Protein AF-A0A3D3ND66-F1 (afdb_monomer_lite)

Radius of gyration: 23.98 Å; chains: 1; bounding box: 64×59×59 Å

Structure (mmCIF, N/CA/C/O backbone):
data_AF-A0A3D3ND66-F1
#
_entry.id   AF-A0A3D3ND66-F1
#
loop_
_atom_site.group_PDB
_atom_site.id
_atom_site.type_symbol
_atom_site.label_atom_id
_atom_site.label_alt_id
_atom_site.label_comp_id
_atom_site.label_asym_id
_atom_site.label_entity_id
_atom_site.label_seq_id
_atom_site.pdbx_PDB_ins_code
_atom_site.Cartn_x
_atom_site.Cartn_y
_atom_site.Cartn_z
_atom_site.occupancy
_atom_site.B_iso_or_equiv
_atom_site.auth_seq_id
_atom_site.auth_comp_id
_atom_site.auth_asym_id
_atom_site.auth_atom_id
_atom_site.pdbx_PDB_model_num
ATOM 1 N N . MET A 1 1 ? -35.291 38.279 14.967 1.00 48.81 1 MET A N 1
ATOM 2 C CA . MET A 1 1 ? -35.114 36.854 14.593 1.00 48.81 1 MET A CA 1
ATOM 3 C C . MET A 1 1 ? -33.668 36.456 14.245 1.00 48.81 1 MET A C 1
ATOM 5 O O . MET A 1 1 ? -33.271 35.364 14.616 1.00 48.81 1 MET A O 1
ATOM 9 N N . ARG A 1 2 ? -32.822 37.321 13.652 1.00 50.72 2 ARG A N 1
ATOM 10 C CA . ARG A 1 2 ? -31.426 36.980 13.263 1.00 50.72 2 ARG A CA 1
ATOM 11 C C . ARG A 1 2 ? -30.407 36.802 14.417 1.00 50.72 2 ARG A C 1
ATOM 13 O O . ARG A 1 2 ? -29.378 36.176 14.215 1.00 50.72 2 ARG A O 1
ATOM 20 N N . ARG A 1 3 ? -30.689 37.318 15.625 1.00 46.53 3 ARG A N 1
ATOM 21 C CA . ARG A 1 3 ? -29.805 37.214 16.815 1.00 46.53 3 ARG A CA 1
ATOM 22 C C . ARG A 1 3 ? -29.907 35.878 17.575 1.00 46.53 3 ARG A C 1
ATOM 24 O O . ARG A 1 3 ? -28.948 35.494 18.227 1.00 46.53 3 ARG A O 1
ATOM 31 N N . TRP A 1 4 ? -31.017 35.149 17.440 1.00 48.81 4 TRP A N 1
ATOM 32 C CA . TRP A 1 4 ? -31.217 33.848 18.100 1.00 48.81 4 TRP A CA 1
ATOM 33 C C . TRP A 1 4 ? -30.611 32.676 17.311 1.00 48.81 4 TRP A C 1
ATOM 35 O O . TRP A 1 4 ? -30.183 31.695 17.906 1.00 48.81 4 TRP A O 1
ATOM 45 N N . LEU A 1 5 ? -30.474 32.816 15.987 1.00 47.09 5 LEU A N 1
ATOM 46 C CA . LEU A 1 5 ? -29.761 31.848 15.141 1.00 47.09 5 LEU A CA 1
ATOM 47 C C . LEU A 1 5 ? -28.238 31.866 15.376 1.00 47.09 5 LEU A C 1
ATOM 49 O O . LEU A 1 5 ? -27.591 30.835 15.243 1.00 47.09 5 LEU A O 1
ATOM 53 N N . LEU A 1 6 ? -27.669 33.009 15.782 1.00 46.19 6 LEU A N 1
ATOM 54 C CA . LEU A 1 6 ? -26.240 33.124 16.111 1.00 46.19 6 LEU A CA 1
ATOM 55 C C . LEU A 1 6 ? -25.899 32.543 17.496 1.00 46.19 6 LEU A C 1
ATOM 57 O O . LEU A 1 6 ? -24.822 31.976 17.655 1.00 46.19 6 LEU A O 1
ATOM 61 N N . LEU A 1 7 ? -26.817 32.608 18.473 1.00 50.25 7 LEU A N 1
ATOM 62 C CA . LEU A 1 7 ? -26.639 31.939 19.772 1.00 50.25 7 LEU A CA 1
ATOM 63 C C . LEU A 1 7 ? -26.822 30.413 19.691 1.00 50.25 7 LEU A C 1
ATOM 65 O O . LEU A 1 7 ? -26.203 29.695 20.467 1.00 50.25 7 LEU A O 1
ATOM 69 N N . GLY A 1 8 ? -27.619 29.913 18.740 1.00 50.06 8 GLY A N 1
ATOM 70 C CA . GLY A 1 8 ? -27.763 28.474 18.481 1.00 50.06 8 GLY A CA 1
ATOM 71 C C . GLY A 1 8 ? -26.584 27.846 17.727 1.00 50.06 8 GLY A C 1
ATOM 72 O O . GLY A 1 8 ? -26.408 26.632 17.789 1.00 50.06 8 GLY A O 1
ATOM 73 N N . LEU A 1 9 ? -25.751 28.654 17.053 1.00 52.31 9 LEU A N 1
ATOM 74 C CA . LEU A 1 9 ? -24.592 28.180 16.283 1.00 52.31 9 LEU A CA 1
ATOM 75 C C . LEU A 1 9 ? -23.272 28.156 17.074 1.00 52.31 9 LEU A C 1
ATOM 77 O O . LEU A 1 9 ? -22.344 27.482 16.647 1.00 52.31 9 LEU A O 1
ATOM 81 N N . LEU A 1 10 ? -23.177 28.868 18.204 1.00 54.84 10 LEU A N 1
ATOM 82 C CA . LEU A 1 10 ? -22.003 28.897 19.089 1.00 54.84 10 LEU A CA 1
ATOM 83 C C . LEU A 1 10 ? -21.765 27.624 19.943 1.00 54.84 10 LEU A C 1
ATOM 85 O O . LEU A 1 10 ? -20.600 27.303 20.184 1.00 54.84 10 LEU A O 1
ATOM 89 N N . PRO A 1 11 ? -22.784 26.864 20.406 1.00 61.91 11 PRO A N 1
ATOM 90 C CA . PRO A 1 11 ? -22.528 25.659 21.197 1.00 61.91 11 PRO A CA 1
ATOM 91 C C . PRO A 1 11 ? -21.915 24.532 20.363 1.00 61.91 11 PRO A C 1
ATOM 93 O O . PRO A 1 11 ? -21.188 23.714 20.909 1.00 61.91 11 PRO A O 1
ATOM 96 N N . LEU A 1 12 ? -22.146 24.503 19.048 1.00 61.06 12 LEU A N 1
ATOM 97 C CA . LEU A 1 12 ? -21.603 23.476 18.157 1.00 61.06 12 LEU A CA 1
ATOM 98 C C . LEU A 1 12 ? -20.059 23.502 18.055 1.00 61.06 12 LEU A C 1
ATOM 100 O O . LEU A 1 12 ? -19.444 22.461 18.277 1.00 61.06 12 LEU A O 1
ATOM 104 N N . PRO A 1 13 ? -19.398 24.648 17.778 1.00 66.81 13 PRO A N 1
ATOM 105 C CA . PRO A 1 13 ? -17.939 24.724 17.750 1.00 66.81 13 PRO A CA 1
ATOM 106 C C . PRO A 1 13 ? -17.315 24.560 19.139 1.00 66.81 13 PRO A C 1
ATOM 108 O O . PRO A 1 13 ? -16.239 23.981 19.240 1.00 66.81 13 PRO A O 1
ATOM 111 N N . LEU A 1 14 ? -17.981 25.005 20.212 1.00 68.12 14 LEU A N 1
ATOM 112 C CA . LEU A 1 14 ? -17.517 24.776 21.587 1.00 68.12 14 LEU A CA 1
ATOM 113 C C . LEU A 1 14 ? -17.606 23.295 21.979 1.00 68.12 14 LEU A C 1
ATOM 115 O O . LEU A 1 14 ? -16.653 22.756 22.537 1.00 68.12 14 LEU A O 1
ATOM 119 N N . ALA A 1 15 ? -18.702 22.616 21.630 1.00 68.56 15 ALA A N 1
ATOM 120 C CA . ALA A 1 15 ? -18.853 21.177 21.822 1.00 68.56 15 ALA A CA 1
ATOM 121 C C . ALA A 1 15 ? -17.809 20.403 21.007 1.00 68.56 15 ALA A C 1
ATOM 123 O O . ALA A 1 15 ? -17.145 19.523 21.547 1.00 68.56 15 ALA A O 1
ATOM 124 N N . PHE A 1 16 ? -17.588 20.787 19.748 1.00 67.75 16 PHE A N 1
ATOM 125 C CA . PHE A 1 16 ? -16.555 20.198 18.898 1.00 67.75 16 PHE A CA 1
ATOM 126 C C . PHE A 1 16 ? -15.142 20.411 19.461 1.00 67.75 16 PHE A C 1
ATOM 128 O O . PHE A 1 16 ? -14.370 19.461 19.546 1.00 67.75 16 PHE A O 1
ATOM 135 N N . ALA A 1 17 ? -14.814 21.619 19.927 1.00 65.88 17 ALA A N 1
ATOM 136 C CA . ALA A 1 17 ? -13.530 21.910 20.563 1.00 65.88 17 ALA A CA 1
ATOM 137 C C . ALA A 1 17 ? -13.341 21.125 21.873 1.00 65.88 17 ALA A C 1
ATOM 139 O O . ALA A 1 17 ? -12.260 20.594 22.123 1.00 65.88 17 ALA A O 1
ATOM 140 N N . SER A 1 18 ? -14.394 21.005 22.689 1.00 69.06 18 SER A N 1
ATOM 141 C CA . SER A 1 18 ? -14.365 20.211 23.923 1.00 69.06 18 SER A CA 1
ATOM 142 C C . SER A 1 18 ? -14.189 18.717 23.648 1.00 69.06 18 SER A C 1
ATOM 144 O O . SER A 1 18 ? -13.413 18.059 24.336 1.00 69.06 18 SER A O 1
ATOM 146 N N . LEU A 1 19 ? -14.830 18.198 22.595 1.00 76.00 19 LEU A N 1
ATOM 147 C CA . LEU A 1 19 ? -14.680 16.818 22.149 1.00 76.00 19 LEU A CA 1
ATOM 148 C C . LEU A 1 19 ? -13.255 16.564 21.654 1.00 76.00 19 LEU A C 1
ATOM 150 O O . LEU A 1 19 ? -12.632 15.598 22.080 1.00 76.00 19 LEU A O 1
ATOM 154 N N . LEU A 1 20 ? -12.709 17.463 20.831 1.00 71.31 20 LEU A N 1
ATOM 155 C CA . LEU A 1 20 ? -11.328 17.374 20.360 1.00 71.31 20 LEU A CA 1
ATOM 156 C C . LEU A 1 20 ? -10.330 17.347 21.525 1.00 71.31 20 LEU A C 1
ATOM 158 O O . LEU A 1 20 ? -9.451 16.489 21.544 1.00 71.31 20 LEU A O 1
ATOM 162 N N . LEU A 1 21 ? -10.501 18.222 22.521 1.00 72.00 21 LEU A N 1
ATOM 163 C CA . LEU A 1 21 ? -9.676 18.232 23.733 1.00 72.00 21 LEU A CA 1
ATOM 164 C C . LEU A 1 21 ? -9.827 16.944 24.556 1.00 72.00 21 LEU A C 1
ATOM 166 O O . LEU A 1 21 ? -8.825 16.412 25.025 1.00 72.00 21 LEU A O 1
ATOM 170 N N . ALA A 1 22 ? -11.047 16.421 24.706 1.00 77.38 22 ALA A N 1
ATOM 171 C CA . ALA A 1 22 ? -11.308 15.179 25.437 1.00 77.38 22 ALA A CA 1
ATOM 172 C C . ALA A 1 22 ? -10.722 13.939 24.740 1.00 77.38 22 ALA A C 1
ATOM 174 O O . ALA A 1 22 ? -10.369 12.967 25.403 1.00 77.38 22 ALA A O 1
ATOM 175 N N . THR A 1 23 ? -10.596 13.974 23.411 1.00 82.88 23 THR A N 1
ATOM 176 C CA . THR A 1 23 ? -10.008 12.886 22.613 1.00 82.88 23 THR A CA 1
ATOM 177 C C . THR A 1 23 ? -8.492 12.993 22.421 1.00 82.88 23 THR A C 1
ATOM 179 O O . THR A 1 23 ? -7.884 12.079 21.868 1.00 82.88 23 THR A O 1
ATOM 182 N N . ALA A 1 24 ? -7.875 14.096 22.860 1.00 87.44 24 ALA A N 1
ATOM 183 C CA . ALA A 1 24 ? -6.449 14.359 22.695 1.00 87.44 24 ALA A CA 1
ATOM 184 C C . ALA A 1 24 ? -5.626 13.757 23.849 1.00 87.44 24 ALA A C 1
ATOM 186 O O . ALA A 1 24 ? -5.358 14.391 24.876 1.00 87.44 24 ALA A O 1
ATOM 187 N N . GLU A 1 25 ? -5.163 12.528 23.662 1.00 89.19 25 GLU A N 1
ATOM 188 C CA . GLU A 1 25 ? -4.377 11.802 24.656 1.00 89.19 25 GLU A CA 1
ATOM 189 C C . GLU A 1 25 ? -2.888 12.173 24.597 1.00 89.19 25 GLU A C 1
ATOM 191 O O . GLU A 1 25 ? -2.349 12.535 23.551 1.00 89.19 25 GLU A O 1
ATOM 196 N N . SER A 1 26 ? -2.198 12.106 25.741 1.00 89.44 26 SER A N 1
ATOM 197 C CA . SER A 1 26 ? -0.759 12.417 25.828 1.00 89.44 26 SER A CA 1
ATOM 198 C C . SER A 1 26 ? 0.139 11.271 25.354 1.00 89.44 26 SER A C 1
ATOM 200 O O . SER A 1 26 ? 1.313 11.493 25.066 1.00 89.44 26 SER A O 1
ATOM 202 N N . GLN A 1 27 ? -0.380 10.041 25.323 1.00 91.44 27 GLN A N 1
ATOM 203 C CA . GLN A 1 27 ? 0.381 8.846 24.966 1.00 91.44 27 GLN A CA 1
ATOM 204 C C . GLN A 1 27 ? -0.239 8.162 23.744 1.00 91.44 27 GLN A C 1
ATOM 206 O O . GLN A 1 27 ? -1.467 8.062 23.656 1.00 91.44 27 GLN A O 1
ATOM 211 N N . PRO A 1 28 ? 0.584 7.678 22.802 1.00 93.81 28 PRO A N 1
ATOM 212 C CA . PRO A 1 28 ? 0.087 6.896 21.685 1.00 93.81 28 PRO A CA 1
ATOM 213 C C . PRO A 1 28 ? -0.262 5.477 22.150 1.00 93.81 28 PRO A C 1
ATOM 215 O O . PRO A 1 28 ? 0.514 4.832 22.853 1.00 93.81 28 PRO A O 1
ATOM 218 N N . LEU A 1 29 ? -1.405 4.966 21.698 1.00 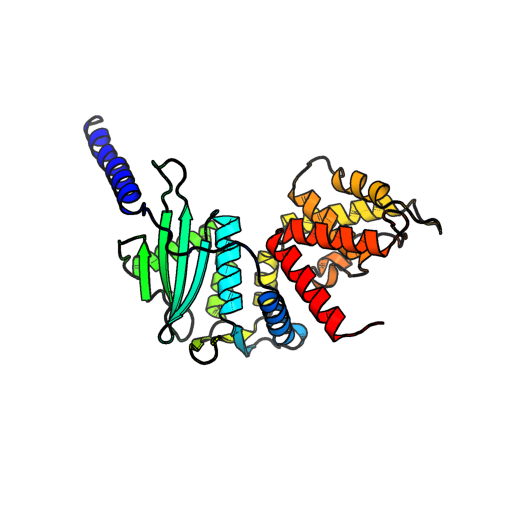93.44 29 LEU A N 1
ATOM 219 C CA . LEU A 1 29 ? -1.793 3.561 21.848 1.00 93.44 29 LEU A CA 1
ATOM 220 C C . LEU A 1 29 ? -0.861 2.610 21.074 1.00 93.44 29 LEU A C 1
ATOM 222 O O . LEU A 1 29 ? -0.664 1.465 21.477 1.00 93.44 29 LEU A O 1
ATOM 226 N N . VAL A 1 30 ? -0.287 3.073 19.961 1.00 93.94 30 VAL A N 1
ATOM 227 C CA . VAL A 1 30 ? 0.644 2.315 19.121 1.00 93.94 30 VAL A CA 1
ATOM 228 C C . VAL A 1 30 ? 1.947 3.090 18.971 1.00 93.94 30 VAL A C 1
ATOM 230 O O . VAL A 1 30 ? 1.974 4.168 18.383 1.00 93.94 30 VAL A O 1
ATOM 233 N N . SER A 1 31 ? 3.045 2.506 19.454 1.00 91.31 31 SER A N 1
ATOM 234 C CA . SER A 1 31 ? 4.383 3.094 19.360 1.00 91.31 31 SER A CA 1
ATOM 235 C C . SER A 1 31 ? 5.321 2.150 18.606 1.00 91.31 31 SER A C 1
ATOM 237 O O . SER A 1 31 ? 5.751 1.129 19.138 1.00 91.31 31 SER A O 1
ATOM 239 N N . ARG A 1 32 ? 5.575 2.453 17.326 1.00 92.19 32 ARG A N 1
ATOM 240 C CA . ARG A 1 32 ? 6.433 1.673 16.413 1.00 92.19 32 ARG A CA 1
ATOM 241 C C . ARG A 1 32 ? 6.905 2.522 15.228 1.00 92.19 32 ARG A C 1
ATOM 243 O O . ARG A 1 32 ? 6.412 3.630 15.019 1.00 92.19 32 ARG A O 1
ATOM 250 N N . SER A 1 33 ? 7.828 1.986 14.434 1.00 89.19 33 SER A N 1
ATOM 251 C CA . SER A 1 33 ? 8.260 2.545 13.144 1.00 89.19 33 SER A CA 1
ATOM 252 C C . SER A 1 33 ? 7.289 2.209 11.995 1.00 89.19 33 SER A C 1
ATOM 254 O O . SER A 1 33 ? 6.424 1.340 12.116 1.00 89.19 33 SER A O 1
ATOM 256 N N . ASP A 1 34 ? 7.456 2.878 10.851 1.00 87.31 34 ASP A N 1
ATOM 257 C CA . ASP A 1 34 ? 6.814 2.568 9.550 1.00 87.31 34 ASP A CA 1
ATOM 258 C C . ASP A 1 34 ? 7.515 1.442 8.779 1.00 87.31 34 ASP A C 1
ATOM 260 O O . ASP A 1 34 ? 7.085 1.081 7.681 1.00 87.31 34 ASP A O 1
ATOM 264 N N . SER A 1 35 ? 8.591 0.879 9.328 1.00 87.62 35 SER A N 1
ATOM 265 C CA . SER A 1 35 ? 9.361 -0.168 8.665 1.00 87.62 35 SER A CA 1
ATOM 266 C C . SER A 1 35 ? 8.491 -1.387 8.359 1.00 87.62 35 SER A C 1
ATOM 268 O O . SER A 1 35 ? 7.775 -1.888 9.232 1.00 87.62 35 SER A O 1
ATOM 270 N N . ILE A 1 36 ? 8.610 -1.89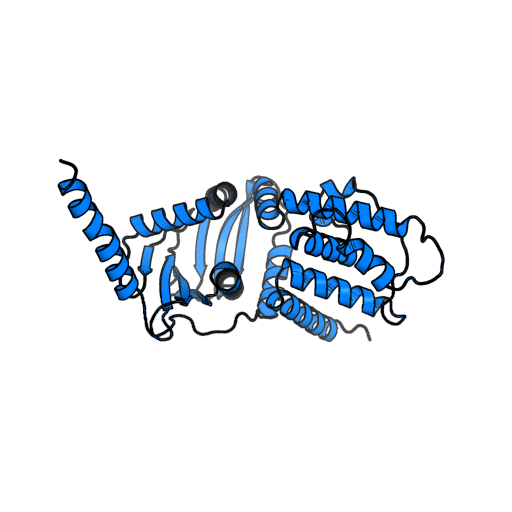8 7.137 1.00 88.62 36 ILE A N 1
ATOM 271 C CA . ILE A 1 36 ? 7.961 -3.131 6.695 1.00 88.62 36 ILE A CA 1
ATOM 272 C C . ILE A 1 36 ? 8.937 -4.294 6.887 1.00 88.62 36 ILE A C 1
ATOM 274 O O . ILE A 1 36 ? 10.099 -4.208 6.495 1.00 88.62 36 ILE A O 1
ATOM 278 N N . SER A 1 37 ? 8.470 -5.385 7.498 1.00 86.94 37 SER A N 1
ATOM 279 C CA . SER A 1 37 ? 9.282 -6.594 7.664 1.00 86.94 37 SER A CA 1
ATOM 280 C C . SER A 1 37 ? 9.439 -7.338 6.336 1.00 86.94 37 SER A C 1
ATOM 282 O O . SER A 1 37 ? 8.481 -7.467 5.570 1.00 86.94 37 SER A O 1
ATOM 284 N N . SER A 1 38 ? 10.618 -7.916 6.096 1.00 86.25 38 SER A N 1
ATOM 285 C CA . SER A 1 38 ? 10.848 -8.817 4.960 1.00 86.25 38 SER A CA 1
ATOM 286 C C . SER A 1 38 ? 9.997 -10.091 5.048 1.00 86.25 38 SER A C 1
ATOM 288 O O . SER A 1 38 ? 9.573 -10.615 4.019 1.00 86.25 38 SER A O 1
ATOM 290 N N . THR A 1 39 ? 9.656 -10.556 6.257 1.00 88.81 39 THR A N 1
ATOM 291 C CA . THR A 1 39 ? 8.739 -11.695 6.445 1.00 88.81 39 THR A CA 1
ATOM 292 C C . THR A 1 39 ? 7.348 -11.402 5.889 1.00 88.81 39 THR A C 1
ATOM 294 O O . THR A 1 39 ? 6.784 -12.251 5.206 1.00 88.81 39 THR A O 1
ATOM 297 N N . SER A 1 40 ? 6.838 -10.181 6.069 1.00 91.00 40 SER A N 1
ATOM 298 C CA . SER A 1 40 ? 5.542 -9.763 5.523 1.00 91.00 40 SER A CA 1
ATOM 299 C C . SER A 1 40 ? 5.547 -9.737 3.988 1.00 91.00 40 SER A C 1
ATOM 301 O O . SER A 1 40 ? 4.540 -10.062 3.363 1.00 91.00 40 SER A O 1
ATOM 303 N N . ILE A 1 41 ? 6.685 -9.420 3.355 1.00 90.69 41 ILE A N 1
ATOM 304 C CA . ILE A 1 41 ? 6.844 -9.516 1.891 1.00 90.69 41 ILE A CA 1
ATOM 305 C C . ILE A 1 41 ? 6.797 -10.978 1.429 1.00 90.69 41 ILE A C 1
ATOM 307 O O . ILE A 1 41 ? 6.130 -11.297 0.439 1.00 90.69 41 ILE A O 1
ATOM 311 N N . ALA A 1 42 ? 7.465 -11.881 2.150 1.00 90.38 42 ALA A N 1
ATOM 312 C CA . ALA A 1 42 ? 7.401 -13.312 1.870 1.00 90.38 42 ALA A CA 1
ATOM 313 C C . ALA A 1 42 ? 5.976 -13.867 2.057 1.00 90.38 42 ALA A C 1
ATOM 315 O O . ALA A 1 42 ? 5.507 -14.642 1.222 1.00 90.38 42 ALA A O 1
ATOM 316 N N . ASP A 1 43 ? 5.265 -13.436 3.100 1.00 92.62 43 ASP A N 1
ATOM 317 C CA . ASP A 1 43 ? 3.867 -13.795 3.363 1.00 92.62 43 ASP A CA 1
ATOM 318 C C . ASP A 1 43 ? 2.937 -13.319 2.251 1.00 92.62 43 ASP A C 1
ATOM 320 O O . ASP A 1 43 ? 2.171 -14.119 1.713 1.00 92.62 43 ASP A O 1
ATOM 324 N N . ALA A 1 44 ? 3.062 -12.056 1.832 1.00 91.88 44 ALA A N 1
ATOM 325 C CA . ALA A 1 44 ? 2.294 -11.503 0.720 1.00 91.88 44 ALA A CA 1
ATOM 326 C C . ALA A 1 44 ? 2.515 -12.308 -0.569 1.00 91.88 44 ALA A C 1
ATOM 328 O O . ALA A 1 44 ? 1.563 -12.688 -1.251 1.00 91.88 44 ALA A O 1
ATOM 329 N N . ARG A 1 45 ? 3.774 -12.635 -0.887 1.00 91.00 45 ARG A N 1
ATOM 330 C CA . ARG A 1 45 ? 4.122 -13.443 -2.064 1.00 91.00 45 ARG A CA 1
ATOM 331 C C . ARG A 1 45 ? 3.502 -14.838 -1.996 1.00 91.00 45 ARG A C 1
ATOM 333 O O . ARG A 1 45 ? 2.963 -15.305 -2.998 1.00 91.00 45 ARG A O 1
ATOM 340 N N . ARG A 1 46 ? 3.575 -15.502 -0.836 1.00 91.56 46 ARG A N 1
ATOM 341 C CA . ARG A 1 46 ? 2.976 -16.830 -0.626 1.00 91.56 46 ARG A CA 1
ATOM 342 C C . ARG A 1 46 ? 1.459 -16.787 -0.775 1.00 91.56 46 ARG A C 1
ATOM 344 O O . ARG A 1 46 ? 0.916 -17.648 -1.460 1.00 91.56 46 ARG A O 1
ATOM 351 N N . LEU A 1 47 ? 0.805 -15.774 -0.205 1.00 91.88 47 LEU A N 1
ATOM 352 C CA . LEU A 1 47 ? -0.643 -15.581 -0.299 1.00 91.88 47 LEU A CA 1
ATOM 353 C C . LEU A 1 47 ? -1.101 -15.370 -1.750 1.00 91.88 47 LEU A C 1
ATOM 355 O O . LEU A 1 47 ? -2.077 -15.980 -2.183 1.00 91.88 47 LEU A O 1
ATOM 359 N N . LEU A 1 48 ? -0.376 -14.555 -2.522 1.00 88.62 48 LEU A N 1
ATOM 360 C CA . LEU A 1 48 ? -0.666 -14.340 -3.944 1.00 88.62 48 LEU A CA 1
ATOM 361 C C . LEU A 1 48 ? -0.428 -15.604 -4.779 1.00 88.62 48 LEU A C 1
ATOM 363 O O . LEU A 1 48 ? -1.215 -15.915 -5.668 1.00 88.62 48 LEU A O 1
ATOM 367 N N . ALA A 1 49 ? 0.643 -16.350 -4.494 1.00 88.44 49 ALA A N 1
ATOM 368 C CA . ALA A 1 49 ? 0.955 -17.584 -5.210 1.00 88.44 49 ALA A CA 1
ATOM 369 C C . ALA A 1 49 ? -0.069 -18.699 -4.938 1.00 88.44 49 ALA A C 1
ATOM 371 O O . ALA A 1 49 ? -0.387 -19.471 -5.845 1.00 88.44 49 ALA A O 1
ATOM 372 N N . SER A 1 50 ? -0.593 -18.788 -3.711 1.00 87.12 50 SER A N 1
ATOM 373 C CA . SER A 1 50 ? -1.626 -19.764 -3.350 1.00 87.12 50 SER A CA 1
ATOM 374 C C . SER A 1 50 ? -3.014 -19.395 -3.882 1.00 87.12 50 SER A C 1
ATOM 376 O O . SER A 1 50 ? -3.834 -20.288 -4.086 1.00 87.12 50 SER A O 1
ATOM 378 N N . ASN A 1 51 ? -3.258 -18.115 -4.177 1.00 85.38 51 ASN A N 1
ATOM 379 C CA . ASN A 1 51 ? -4.524 -17.600 -4.703 1.00 85.38 51 ASN A CA 1
ATOM 380 C C . ASN A 1 51 ? -4.377 -17.060 -6.139 1.00 85.38 51 ASN A C 1
ATOM 382 O O . ASN A 1 51 ? -4.845 -15.965 -6.435 1.00 85.38 51 ASN A O 1
ATOM 386 N N . ASP A 1 52 ? -3.723 -17.806 -7.042 1.00 85.12 52 ASP A N 1
ATOM 387 C CA . ASP A 1 52 ? -3.540 -17.381 -8.442 1.00 85.12 52 ASP A CA 1
ATOM 388 C C . ASP A 1 52 ? -4.886 -17.340 -9.200 1.00 85.12 52 ASP A C 1
ATOM 390 O O . ASP A 1 52 ? -5.442 -18.405 -9.503 1.00 85.12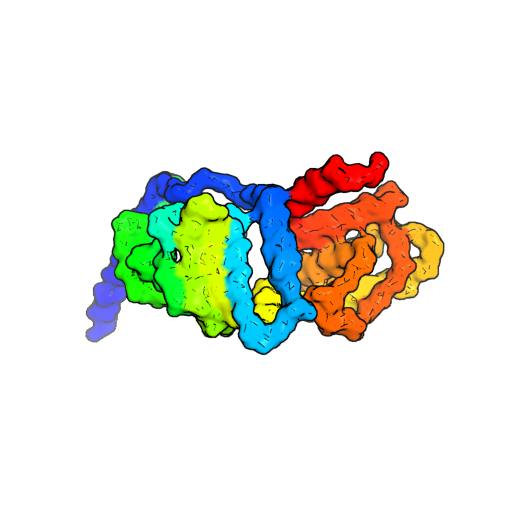 52 ASP A O 1
ATOM 394 N N . PRO A 1 53 ? -5.375 -16.149 -9.603 1.00 83.56 53 PRO A N 1
ATOM 395 C CA . PRO A 1 53 ? -6.652 -15.987 -10.300 1.00 83.56 53 PRO A CA 1
ATOM 396 C C . PRO A 1 53 ? -6.788 -16.815 -11.577 1.00 83.56 53 PRO A C 1
ATOM 398 O O . PRO A 1 53 ? -7.886 -17.207 -11.960 1.00 83.56 53 PRO A O 1
ATOM 401 N N . ARG A 1 54 ? -5.667 -17.105 -12.249 1.00 84.94 54 ARG A N 1
ATOM 402 C CA . ARG A 1 54 ? -5.642 -17.837 -13.527 1.00 84.94 54 ARG A CA 1
ATOM 403 C C . ARG A 1 54 ? -6.015 -19.309 -13.372 1.00 84.94 54 ARG A C 1
ATOM 405 O O . ARG A 1 54 ? -6.272 -19.980 -14.367 1.00 84.94 54 ARG A O 1
ATOM 412 N N . ARG A 1 55 ? -6.004 -19.821 -12.140 1.00 87.12 55 ARG A N 1
ATOM 413 C CA . ARG A 1 55 ? -6.354 -21.206 -11.801 1.00 87.12 55 ARG A CA 1
ATOM 414 C C . ARG A 1 55 ? -7.768 -21.333 -11.234 1.00 87.12 55 ARG A C 1
ATOM 416 O O . ARG A 1 55 ? -8.181 -22.444 -10.915 1.00 87.12 55 ARG A O 1
ATOM 423 N N . LEU A 1 56 ? -8.485 -20.219 -11.093 1.00 87.25 56 LEU A N 1
ATOM 424 C CA . LEU A 1 56 ? -9.788 -20.153 -10.442 1.00 87.25 56 LEU A CA 1
ATOM 425 C C . LEU A 1 56 ? -10.907 -20.016 -11.472 1.00 87.25 56 LEU A C 1
ATOM 427 O O . LEU A 1 56 ? -10.772 -19.310 -12.474 1.00 87.25 56 LEU A O 1
ATOM 431 N N . ARG A 1 57 ? -12.035 -20.678 -11.211 1.00 89.81 57 ARG A N 1
ATOM 432 C CA . ARG A 1 57 ? -13.267 -20.525 -11.995 1.00 89.81 57 ARG A CA 1
ATOM 433 C C . ARG A 1 57 ? -14.284 -19.713 -11.205 1.00 89.81 57 ARG A C 1
ATOM 435 O O . ARG A 1 57 ? -14.289 -19.728 -9.977 1.00 89.81 57 ARG A O 1
ATOM 442 N N . ARG A 1 58 ? -15.138 -18.966 -11.909 1.00 92.94 58 ARG A N 1
ATOM 443 C CA . ARG A 1 58 ? -16.217 -18.198 -11.270 1.00 92.94 58 ARG A CA 1
ATOM 444 C C . ARG A 1 58 ? -17.087 -19.143 -10.435 1.00 92.94 58 ARG A C 1
ATOM 446 O O . ARG A 1 58 ? -17.519 -20.173 -10.943 1.00 92.94 58 ARG A O 1
ATOM 453 N N . GLY A 1 59 ? -17.367 -18.753 -9.196 1.00 92.44 59 GLY A N 1
ATOM 454 C CA . GLY A 1 59 ? -18.150 -19.546 -8.253 1.00 92.44 59 GLY A CA 1
ATOM 455 C C . GLY A 1 59 ? -17.322 -20.506 -7.396 1.00 92.44 59 GLY A C 1
ATOM 456 O O . GLY A 1 59 ? -17.883 -21.075 -6.466 1.00 92.44 59 GLY A O 1
ATOM 457 N N . ASP A 1 60 ? -16.017 -20.661 -7.655 1.00 93.19 60 ASP A N 1
ATOM 458 C CA . ASP A 1 60 ? -15.139 -21.465 -6.801 1.00 93.19 60 ASP A CA 1
ATOM 459 C C . ASP A 1 60 ? -15.123 -20.890 -5.380 1.00 93.19 60 ASP A C 1
ATOM 461 O O . ASP A 1 60 ? -14.750 -19.733 -5.171 1.00 93.19 60 ASP A O 1
ATOM 465 N N . GLU A 1 61 ? -15.472 -21.709 -4.393 1.00 93.25 61 GLU A N 1
ATOM 466 C CA . GLU A 1 61 ? -15.293 -21.360 -2.988 1.00 93.25 61 GLU A CA 1
ATOM 467 C C . GLU A 1 61 ? -13.847 -21.638 -2.567 1.00 93.25 61 GLU A C 1
ATOM 469 O O . GLU A 1 61 ? -13.279 -22.699 -2.850 1.00 93.25 61 GLU A O 1
ATOM 474 N N . ARG A 1 62 ? -13.221 -20.656 -1.921 1.00 91.81 62 ARG A N 1
ATOM 475 C CA . ARG A 1 62 ? -11.819 -20.700 -1.509 1.00 91.81 62 ARG A CA 1
ATOM 476 C C . ARG A 1 62 ? -11.666 -20.187 -0.091 1.00 91.81 62 ARG A C 1
ATOM 478 O O . ARG A 1 62 ? -12.437 -19.354 0.379 1.00 91.81 62 ARG A O 1
ATOM 485 N N . THR A 1 63 ? -10.610 -20.659 0.555 1.00 92.81 63 THR A N 1
ATOM 486 C CA . THR A 1 63 ? -10.200 -20.200 1.877 1.00 92.81 63 THR A CA 1
ATOM 487 C C . THR A 1 63 ? -8.832 -19.550 1.758 1.00 92.81 63 THR A C 1
ATOM 489 O O . THR A 1 63 ? -7.851 -20.214 1.420 1.00 92.81 63 THR A O 1
ATOM 492 N N . ALA A 1 64 ? -8.766 -18.250 2.026 1.00 92.44 64 ALA A N 1
ATOM 493 C CA . ALA A 1 64 ? -7.517 -17.523 2.172 1.00 92.44 64 ALA A CA 1
ATOM 494 C C . ALA A 1 64 ? -7.080 -17.555 3.639 1.00 92.44 64 ALA A C 1
ATOM 496 O O . ALA A 1 64 ? -7.823 -17.146 4.529 1.00 92.44 64 ALA A O 1
ATOM 497 N N . LEU A 1 65 ? -5.858 -18.026 3.874 1.00 93.56 65 LEU A N 1
ATOM 498 C CA . LEU A 1 65 ? -5.187 -17.940 5.167 1.00 93.56 65 LEU A CA 1
ATOM 499 C C . LEU A 1 65 ? -4.291 -16.707 5.136 1.00 93.56 65 LEU A C 1
ATOM 501 O O . LEU A 1 65 ? -3.238 -16.729 4.498 1.00 93.56 65 LEU A O 1
ATOM 505 N N . ILE A 1 66 ? -4.743 -15.621 5.756 1.00 95.12 66 ILE A N 1
ATOM 506 C CA . ILE A 1 66 ? -4.033 -14.344 5.744 1.00 95.12 66 ILE A CA 1
ATOM 507 C C . ILE A 1 66 ? -3.258 -14.212 7.058 1.00 95.12 66 ILE A C 1
ATOM 509 O O . ILE A 1 66 ? -3.891 -14.085 8.106 1.00 95.12 66 ILE A O 1
ATOM 513 N N . PRO A 1 67 ? -1.914 -14.200 7.045 1.00 95.06 67 PRO A N 1
ATOM 514 C CA . PRO A 1 67 ? -1.140 -14.038 8.270 1.00 95.06 67 PRO A CA 1
ATOM 515 C C . PRO A 1 67 ? -1.477 -12.724 8.976 1.00 95.06 67 PRO A C 1
ATOM 517 O O . PRO A 1 67 ? -1.518 -11.663 8.348 1.00 95.06 67 PRO A O 1
ATOM 520 N N . VAL A 1 68 ? -1.663 -12.769 10.297 1.00 94.44 68 VAL A N 1
ATOM 521 C CA . VAL A 1 68 ? -1.982 -11.579 11.109 1.00 94.44 68 VAL A CA 1
ATOM 522 C C . VAL A 1 68 ? -0.911 -10.499 10.936 1.00 94.44 68 VAL A C 1
ATOM 524 O O . VAL A 1 68 ? -1.241 -9.324 10.781 1.00 94.44 68 VAL A O 1
ATOM 527 N N . GLY A 1 69 ? 0.364 -10.896 10.854 1.00 93.19 69 GLY A N 1
ATOM 528 C CA . GLY A 1 69 ? 1.480 -9.978 10.610 1.00 93.19 69 GLY A CA 1
ATOM 529 C C . GLY A 1 69 ? 1.399 -9.232 9.271 1.00 93.19 69 GLY A C 1
ATOM 530 O O . GLY A 1 69 ? 1.849 -8.087 9.180 1.00 93.19 69 GLY A O 1
ATOM 531 N N . LEU A 1 70 ? 0.778 -9.824 8.243 1.00 94.81 70 LEU A N 1
ATOM 532 C CA . LEU A 1 70 ? 0.567 -9.166 6.951 1.00 94.81 70 LEU A CA 1
ATOM 533 C C . LEU A 1 70 ? -0.520 -8.083 7.051 1.00 94.81 70 LEU A C 1
ATOM 535 O O . LEU A 1 70 ? -0.341 -6.981 6.525 1.00 94.81 70 LEU A O 1
ATOM 539 N N . ILE A 1 71 ? -1.614 -8.368 7.762 1.00 95.50 71 ILE A N 1
ATOM 540 C CA . ILE A 1 71 ? -2.695 -7.401 8.017 1.00 95.50 71 ILE A CA 1
ATOM 541 C C . ILE A 1 71 ? -2.176 -6.245 8.882 1.00 95.50 71 ILE A C 1
ATOM 543 O O . ILE A 1 71 ? -2.375 -5.083 8.533 1.00 95.50 71 ILE A O 1
ATOM 547 N N . ASP A 1 72 ? -1.434 -6.555 9.948 1.00 95.44 72 ASP A N 1
ATOM 548 C CA . ASP A 1 72 ? -0.769 -5.577 10.818 1.00 95.44 72 ASP A CA 1
ATOM 549 C C . ASP A 1 72 ? 0.152 -4.635 10.036 1.00 95.44 72 ASP A C 1
ATOM 551 O O . ASP A 1 72 ? 0.052 -3.411 10.147 1.00 95.44 72 ASP A O 1
ATOM 555 N N . THR A 1 73 ? 0.997 -5.201 9.172 1.00 95.06 73 THR A N 1
ATOM 556 C CA . THR A 1 73 ? 1.900 -4.427 8.313 1.00 95.06 73 THR A CA 1
ATOM 557 C C . THR A 1 73 ? 1.121 -3.508 7.370 1.00 95.06 73 THR A C 1
ATOM 559 O O . THR A 1 73 ? 1.485 -2.343 7.207 1.00 95.06 73 THR A O 1
ATOM 562 N N . THR A 1 74 ? 0.035 -4.010 6.775 1.00 93.19 74 THR A N 1
ATOM 563 C CA . THR A 1 74 ? -0.810 -3.244 5.846 1.00 93.19 74 THR A CA 1
ATOM 564 C C . THR A 1 74 ? -1.485 -2.071 6.555 1.00 93.19 74 THR A C 1
ATOM 566 O O . THR A 1 74 ? -1.433 -0.941 6.067 1.00 93.19 74 THR A O 1
ATOM 569 N N . ILE A 1 75 ? -2.048 -2.309 7.743 1.00 95.19 75 ILE A N 1
ATOM 570 C CA . ILE A 1 75 ? -2.679 -1.273 8.567 1.00 95.19 75 ILE A CA 1
ATOM 571 C C . ILE A 1 75 ? -1.657 -0.222 9.007 1.00 95.19 75 ILE A C 1
ATOM 573 O O . ILE A 1 75 ? -1.926 0.973 8.883 1.00 95.19 75 ILE A O 1
ATOM 577 N N . ASN A 1 76 ? -0.470 -0.628 9.469 1.00 96.00 76 ASN A N 1
ATOM 578 C CA . ASN A 1 76 ? 0.567 0.321 9.873 1.00 96.00 76 ASN A CA 1
ATOM 579 C C . ASN A 1 76 ? 1.078 1.158 8.691 1.00 96.00 76 ASN A C 1
ATOM 581 O O . ASN A 1 76 ? 1.270 2.367 8.835 1.00 96.00 76 ASN A O 1
ATOM 585 N N . HIS A 1 77 ? 1.271 0.542 7.520 1.00 92.62 77 HIS A N 1
ATOM 586 C CA . HIS A 1 77 ? 1.694 1.251 6.314 1.00 92.62 77 HIS A CA 1
ATOM 587 C C . HIS A 1 77 ? 0.652 2.287 5.879 1.00 92.62 77 HIS A C 1
ATOM 589 O O . HIS A 1 77 ? 1.002 3.443 5.636 1.00 92.62 77 HIS A O 1
ATOM 595 N N . PHE A 1 78 ? -0.629 1.905 5.850 1.00 90.81 78 PHE A N 1
ATOM 596 C CA . PHE A 1 78 ? -1.726 2.821 5.546 1.00 90.81 78 PHE A CA 1
ATOM 597 C C . PHE A 1 78 ? -1.806 3.971 6.558 1.00 90.81 78 PHE A C 1
ATOM 599 O O . PHE A 1 78 ? -1.823 5.135 6.164 1.00 90.81 78 PHE A O 1
ATOM 606 N N . ALA A 1 79 ? -1.777 3.672 7.860 1.00 93.81 79 ALA A N 1
ATOM 607 C CA . ALA A 1 79 ? -1.809 4.691 8.909 1.00 93.81 79 ALA A CA 1
ATOM 608 C C . ALA A 1 79 ? -0.641 5.682 8.780 1.00 93.81 79 ALA A C 1
ATOM 610 O O . ALA A 1 79 ? -0.837 6.893 8.888 1.00 93.81 79 ALA A O 1
ATOM 611 N N . SER A 1 80 ? 0.557 5.177 8.478 1.00 93.31 80 SER A N 1
ATOM 612 C CA . SER A 1 80 ? 1.760 5.998 8.317 1.00 93.31 80 SER A CA 1
ATOM 613 C C . SER A 1 80 ? 1.671 6.904 7.093 1.00 93.31 80 SER A C 1
ATOM 615 O O . SER A 1 80 ? 1.973 8.091 7.182 1.00 93.31 80 SER A O 1
ATOM 617 N N . ARG A 1 81 ? 1.230 6.364 5.951 1.00 88.38 81 ARG A N 1
ATOM 618 C CA . ARG A 1 81 ? 1.220 7.087 4.673 1.00 88.38 81 ARG A CA 1
ATOM 619 C C . ARG A 1 81 ? 0.039 8.045 4.532 1.00 88.38 81 ARG A C 1
ATOM 621 O O . ARG A 1 81 ? 0.210 9.130 3.987 1.00 88.38 81 ARG A O 1
ATOM 628 N N . SER A 1 82 ? -1.143 7.647 4.995 1.00 87.75 82 SER A N 1
ATOM 629 C CA . SER A 1 82 ? -2.386 8.397 4.784 1.00 87.75 82 SER A CA 1
ATOM 630 C C . SER A 1 82 ? -2.740 9.311 5.951 1.00 87.75 82 SER A C 1
ATOM 632 O O . SER A 1 82 ? -3.352 10.352 5.732 1.00 87.75 82 SER A O 1
ATOM 634 N N . LEU A 1 83 ? -2.368 8.939 7.181 1.00 89.62 83 LEU A N 1
ATOM 635 C CA . LEU A 1 83 ? -2.739 9.679 8.394 1.00 89.62 83 LEU A CA 1
ATOM 636 C C . LEU A 1 83 ? -1.531 10.295 9.114 1.00 89.62 83 LEU A C 1
ATOM 638 O O . LEU A 1 83 ? -1.719 11.013 10.091 1.00 89.62 83 LEU A O 1
ATOM 642 N N . GLY A 1 84 ? -0.296 9.992 8.690 1.00 91.56 84 GLY A N 1
ATOM 643 C CA . GLY A 1 84 ? 0.911 10.359 9.441 1.00 91.56 84 GLY A CA 1
ATOM 644 C C . GLY A 1 84 ? 0.977 9.716 10.834 1.00 91.56 84 GLY A C 1
ATOM 645 O O . GLY A 1 84 ? 1.684 10.214 11.708 1.00 91.56 84 GLY A O 1
ATOM 646 N N . GLY A 1 85 ? 0.203 8.650 11.064 1.00 93.69 85 GLY A N 1
ATOM 647 C CA . GLY A 1 85 ? 0.052 7.974 12.351 1.00 93.69 85 GLY A CA 1
ATOM 648 C C . GLY A 1 85 ? 0.687 6.588 12.381 1.00 93.69 85 GLY A C 1
ATOM 649 O O . GLY A 1 85 ? 1.383 6.176 11.456 1.00 93.69 85 GLY A O 1
ATOM 650 N N . ARG A 1 86 ? 0.428 5.838 13.453 1.00 96.31 86 ARG A N 1
ATOM 651 C CA . ARG A 1 86 ? 0.844 4.436 13.601 1.00 96.31 86 ARG A CA 1
ATOM 652 C C . ARG A 1 86 ? -0.364 3.533 13.757 1.00 96.31 86 ARG A C 1
ATOM 654 O O . ARG A 1 86 ? -1.361 3.921 14.360 1.00 96.31 86 ARG A O 1
ATOM 661 N N . GLY A 1 87 ? -0.263 2.338 13.188 1.00 96.50 87 GLY A N 1
ATOM 662 C CA . GLY A 1 87 ? -1.326 1.345 13.204 1.00 96.50 87 GLY A CA 1
ATOM 663 C C . GLY A 1 87 ? -0.834 0.002 13.716 1.00 96.50 87 GLY A C 1
ATOM 664 O O . GLY A 1 87 ? 0.341 -0.339 13.572 1.00 96.50 87 GLY A O 1
ATOM 665 N N . ALA A 1 88 ? -1.733 -0.757 14.326 1.00 96.94 88 ALA A N 1
ATOM 666 C CA . ALA A 1 88 ? -1.488 -2.140 14.688 1.00 96.94 88 ALA A CA 1
ATOM 667 C C . ALA A 1 88 ? -2.747 -2.978 14.488 1.00 96.94 88 ALA A C 1
ATOM 669 O O . ALA A 1 88 ? -3.867 -2.490 14.669 1.00 96.94 88 ALA A O 1
ATOM 670 N N . PHE A 1 89 ? -2.539 -4.245 14.154 1.00 96.56 89 PHE A N 1
ATOM 671 C CA . PHE A 1 89 ? -3.585 -5.252 14.139 1.00 96.56 89 PHE A CA 1
ATOM 672 C C . PHE A 1 89 ? -3.167 -6.454 14.966 1.00 96.56 89 PHE A C 1
ATOM 674 O O . PHE A 1 89 ? -2.082 -7.004 14.787 1.00 96.56 89 PHE A O 1
ATOM 681 N N . VAL A 1 90 ? -4.045 -6.863 15.871 1.00 94.81 90 VAL A N 1
ATOM 682 C CA . VAL A 1 90 ? -3.835 -8.034 16.720 1.00 94.81 90 VAL A CA 1
ATOM 683 C C . VAL A 1 90 ? -5.089 -8.886 16.732 1.00 94.81 90 VAL A C 1
ATOM 685 O O . VAL A 1 90 ? -6.189 -8.382 16.531 1.00 94.81 90 VAL A O 1
ATOM 688 N N . VAL A 1 91 ? -4.926 -10.179 16.983 1.00 94.75 91 VAL A N 1
ATOM 689 C CA . VAL A 1 91 ? -6.051 -11.076 17.239 1.00 94.75 91 VAL A CA 1
ATOM 690 C C . VAL A 1 91 ? -6.081 -11.386 18.730 1.00 94.75 91 VAL A C 1
ATOM 692 O O . VAL A 1 91 ? -5.075 -11.818 19.291 1.00 94.75 91 VAL A O 1
ATOM 695 N N . VAL A 1 92 ? -7.223 -11.150 19.372 1.00 90.44 92 VAL A N 1
ATOM 696 C CA . VAL A 1 92 ? -7.456 -11.390 20.802 1.00 90.44 92 VAL A CA 1
ATOM 697 C C . VAL A 1 92 ? -8.754 -12.172 20.937 1.00 90.44 92 VAL A C 1
ATOM 699 O O . VAL A 1 92 ? -9.776 -11.725 20.430 1.00 90.44 92 VAL A O 1
ATOM 702 N N . GLU A 1 93 ? -8.723 -13.335 21.595 1.00 85.81 93 GLU A N 1
ATOM 703 C CA . GLU A 1 93 ? -9.929 -14.136 21.890 1.00 85.81 93 GLU A CA 1
ATOM 704 C C . GLU A 1 93 ? -10.837 -14.366 20.661 1.00 85.81 93 GLU A C 1
ATOM 706 O O . GLU A 1 93 ? -12.055 -14.223 20.732 1.00 85.81 93 GLU A O 1
ATOM 711 N N . GLN A 1 94 ? -10.235 -14.701 19.513 1.00 89.56 94 GLN A N 1
ATOM 712 C CA . GLN A 1 94 ? -10.927 -14.900 18.226 1.00 89.56 94 GLN A CA 1
ATOM 713 C C . GLN A 1 94 ? -11.599 -13.646 17.643 1.00 89.56 94 GLN A C 1
ATOM 715 O O . GLN A 1 94 ? -12.525 -13.724 16.838 1.00 89.56 94 GLN A O 1
ATOM 720 N N . ARG A 1 95 ? -11.109 -12.461 18.005 1.00 93.88 95 ARG A N 1
ATOM 721 C CA . ARG A 1 95 ? -11.529 -11.187 17.417 1.00 93.88 95 ARG A CA 1
ATOM 722 C C . ARG A 1 95 ? -10.330 -10.443 16.870 1.00 93.88 95 ARG A C 1
ATOM 724 O O . ARG A 1 95 ? -9.264 -10.434 17.483 1.00 93.88 95 ARG A O 1
ATOM 731 N N . GLY A 1 96 ? -10.510 -9.799 15.726 1.00 95.56 96 GLY A N 1
ATOM 732 C CA . GLY A 1 96 ? -9.527 -8.866 15.195 1.00 95.56 96 GLY A CA 1
ATOM 733 C C . GLY A 1 96 ? -9.631 -7.533 15.922 1.00 95.56 96 GLY A C 1
ATOM 734 O O . GLY A 1 96 ? -10.725 -7.040 16.171 1.00 95.56 96 GLY A O 1
ATOM 735 N N . GLU A 1 97 ? -8.512 -6.910 16.246 1.00 96.12 97 GLU A N 1
ATOM 736 C CA . GLU A 1 97 ? -8.487 -5.595 16.870 1.00 96.12 97 GLU A CA 1
ATOM 737 C C . GLU A 1 97 ? -7.554 -4.670 16.098 1.00 96.12 97 GLU A C 1
ATOM 739 O O . GLU A 1 97 ? -6.351 -4.914 15.999 1.00 96.12 97 GLU A O 1
ATOM 744 N N . ILE A 1 98 ? -8.124 -3.586 15.577 1.00 96.69 98 ILE A N 1
ATOM 745 C CA . ILE A 1 98 ? -7.404 -2.497 14.926 1.00 96.69 98 ILE A CA 1
ATOM 746 C C . ILE A 1 98 ? -7.148 -1.405 15.961 1.00 96.69 98 ILE A C 1
ATOM 748 O O . ILE A 1 98 ? -8.069 -0.941 16.638 1.00 96.69 98 ILE A O 1
ATOM 752 N N . ARG A 1 99 ? -5.895 -0.961 16.044 1.00 97.00 99 ARG A N 1
ATOM 753 C CA . ARG A 1 99 ? -5.455 0.168 16.869 1.00 97.00 99 ARG A CA 1
ATOM 754 C C . ARG A 1 99 ? -4.790 1.200 15.977 1.00 97.00 99 ARG A C 1
ATOM 756 O O . ARG A 1 99 ? -3.906 0.850 15.199 1.00 97.00 99 ARG A O 1
ATOM 763 N N . LEU A 1 100 ? -5.183 2.459 16.104 1.00 96.25 100 LEU A N 1
ATOM 764 C CA . LEU A 1 100 ? -4.581 3.583 15.396 1.00 96.25 100 LEU A CA 1
ATOM 765 C C . LEU A 1 100 ? -4.187 4.668 16.397 1.00 96.25 100 LEU A C 1
ATOM 767 O O . LEU A 1 100 ? -4.921 4.933 17.345 1.00 96.25 100 LEU A O 1
ATOM 771 N N . SER A 1 101 ? -3.056 5.317 16.147 1.00 96.31 101 SER A N 1
ATOM 772 C CA . SER A 1 101 ? -2.576 6.486 16.882 1.00 96.31 101 SER A CA 1
ATOM 773 C C . SER A 1 101 ? -2.180 7.561 15.887 1.00 96.31 101 SER A C 1
ATOM 775 O O . SER A 1 101 ? -1.180 7.419 15.183 1.00 96.31 101 SER A O 1
ATOM 777 N N . VAL A 1 102 ? -2.965 8.632 15.813 1.00 94.00 102 VAL A N 1
ATOM 778 C CA . VAL A 1 102 ? -2.735 9.739 14.879 1.00 94.00 102 VAL A CA 1
ATOM 779 C C . VAL A 1 102 ? -2.247 10.956 15.662 1.00 94.00 102 VAL A C 1
ATOM 781 O O . VAL A 1 102 ? -2.952 11.391 16.574 1.00 94.00 102 VAL A O 1
ATOM 784 N N . PRO A 1 103 ? -1.062 11.515 15.367 1.00 92.38 103 PRO A N 1
ATOM 785 C CA . PRO A 1 103 ? -0.608 12.731 16.030 1.00 92.38 103 PRO A CA 1
ATOM 786 C C . PRO A 1 103 ? -1.512 13.910 15.649 1.00 92.38 103 PRO A C 1
ATOM 788 O O . PRO A 1 103 ? -1.866 14.082 14.484 1.00 92.38 103 PRO A O 1
ATOM 791 N N . LEU A 1 104 ? -1.877 14.734 16.630 1.00 89.44 104 LEU A N 1
ATOM 792 C CA . LEU A 1 104 ? -2.709 15.920 16.435 1.00 89.44 104 LEU A CA 1
ATOM 793 C C . LEU A 1 104 ? -1.823 17.176 16.370 1.00 89.44 104 LEU A C 1
ATOM 795 O O . LEU A 1 104 ? -1.395 17.671 17.419 1.00 89.44 104 LEU A O 1
ATOM 799 N N . PRO A 1 105 ? -1.524 17.713 15.170 1.00 83.50 105 PRO A N 1
ATOM 800 C CA . PRO A 1 105 ? -0.755 18.945 15.056 1.00 83.50 105 PRO A CA 1
ATOM 801 C C . PRO A 1 105 ? -1.553 20.129 15.619 1.00 83.50 105 PRO A C 1
ATOM 803 O O . PRO A 1 105 ? -2.770 20.206 15.467 1.00 83.50 105 PRO A O 1
ATOM 806 N N . GLY A 1 106 ? -0.862 21.075 16.259 1.00 80.19 106 GLY A N 1
ATOM 807 C CA . GLY A 1 106 ? -1.469 22.316 16.758 1.00 80.19 106 GLY A CA 1
ATOM 808 C C . GLY A 1 106 ? -1.988 22.277 18.200 1.00 80.19 106 GLY A C 1
ATOM 809 O O . GLY A 1 106 ? -2.434 23.308 18.696 1.00 80.19 106 GLY A O 1
ATOM 810 N N . PHE A 1 107 ? -1.890 21.142 18.901 1.00 76.81 107 PHE A N 1
ATOM 811 C CA . PHE A 1 107 ? -2.133 21.088 20.346 1.00 76.81 107 PHE A CA 1
ATOM 812 C C . PHE A 1 107 ? -0.862 21.413 21.155 1.00 76.81 107 PHE A C 1
ATOM 814 O O . PHE A 1 107 ? 0.248 21.181 20.672 1.00 76.81 107 PHE A O 1
ATOM 821 N N . PRO A 1 108 ? -0.986 21.930 22.396 1.00 76.50 108 PRO A N 1
ATOM 822 C CA . PRO A 1 108 ? 0.155 22.099 23.290 1.00 76.50 108 PRO A CA 1
ATOM 823 C C . PRO A 1 108 ? 0.766 20.742 23.677 1.00 76.50 108 PRO A C 1
ATOM 825 O O . PRO A 1 108 ? 0.108 19.902 24.302 1.00 76.50 108 PRO A O 1
ATOM 828 N N . GLY A 1 109 ? 2.043 20.557 23.336 1.00 82.19 109 GLY A N 1
ATOM 829 C CA . GLY A 1 109 ? 2.752 19.289 23.503 1.00 82.19 109 GLY A CA 1
ATOM 830 C C . GLY A 1 109 ? 2.347 18.237 22.466 1.00 82.19 109 GLY A C 1
ATOM 831 O O . GLY A 1 109 ? 1.485 18.459 21.620 1.00 82.19 109 GLY A O 1
ATOM 832 N N . THR A 1 110 ? 2.980 17.069 22.518 1.00 84.88 110 THR A N 1
ATOM 833 C CA . THR A 1 110 ? 2.647 15.973 21.602 1.00 84.88 110 THR A CA 1
ATOM 834 C C . THR A 1 110 ? 1.347 15.310 22.046 1.00 84.88 110 THR A C 1
ATOM 836 O O . THR A 1 110 ? 1.287 14.721 23.126 1.00 84.88 110 THR A O 1
ATOM 839 N N . ARG A 1 111 ? 0.303 15.422 21.222 1.00 91.81 111 ARG A N 1
ATOM 840 C CA . ARG A 1 111 ? -1.010 14.814 21.460 1.00 91.81 111 ARG A CA 1
ATOM 841 C C . ARG A 1 111 ? -1.357 13.817 20.372 1.00 91.81 111 ARG A C 1
ATOM 843 O O . ARG A 1 111 ? -0.946 13.979 19.224 1.00 91.81 111 ARG A O 1
ATOM 850 N N . TYR A 1 112 ? -2.145 12.821 20.745 1.00 92.25 112 TYR A N 1
ATOM 851 C CA . TYR A 1 112 ? -2.562 11.736 19.874 1.00 92.25 112 TYR A CA 1
ATOM 852 C C . TYR A 1 112 ? -4.070 11.544 19.943 1.00 92.25 112 TYR A C 1
ATOM 854 O O . TYR A 1 112 ? -4.668 11.594 21.015 1.00 92.25 112 TYR A O 1
ATOM 862 N N . LEU A 1 113 ? -4.667 11.280 18.789 1.00 93.25 113 LEU A N 1
ATOM 863 C CA . LEU A 1 113 ? -5.990 10.698 18.672 1.00 93.25 113 LEU A CA 1
ATOM 864 C C . LEU A 1 113 ? -5.820 9.186 18.556 1.00 93.25 113 LEU A C 1
ATOM 866 O O . LEU A 1 113 ? -5.348 8.691 17.527 1.00 93.25 113 LEU A O 1
ATOM 870 N N . ASN A 1 114 ? -6.182 8.455 19.607 1.00 95.44 114 ASN A N 1
ATOM 871 C CA . ASN A 1 114 ? -6.173 7.000 19.565 1.00 95.44 114 ASN A CA 1
ATOM 872 C C . ASN A 1 114 ? -7.547 6.478 19.151 1.00 95.44 114 ASN A C 1
ATOM 874 O O . ASN A 1 114 ? -8.573 6.934 19.649 1.00 95.44 114 ASN A O 1
ATOM 878 N N . VAL A 1 115 ? -7.573 5.508 18.247 1.00 95.00 115 VAL A N 1
ATOM 879 C CA . VAL A 1 115 ? -8.801 4.848 17.799 1.00 95.00 115 VAL A CA 1
ATOM 880 C C . VAL A 1 115 ? -8.623 3.349 17.951 1.00 95.00 115 VAL A C 1
ATOM 882 O O . VAL A 1 115 ? -7.592 2.794 17.569 1.00 95.00 115 VAL A O 1
ATOM 885 N N . ARG A 1 116 ? -9.638 2.693 18.506 1.00 96.00 116 ARG A N 1
ATOM 886 C CA . ARG A 1 116 ? -9.703 1.241 18.656 1.00 96.00 116 ARG A CA 1
ATOM 887 C C . ARG A 1 116 ? -10.975 0.735 17.996 1.00 96.00 116 ARG A C 1
ATOM 889 O O . ARG A 1 116 ? -12.042 1.298 18.221 1.00 96.00 116 ARG A O 1
ATOM 896 N N . ALA A 1 117 ? -10.873 -0.335 17.221 1.00 96.12 117 ALA A N 1
ATOM 897 C CA . ALA A 1 117 ? -12.023 -1.037 16.662 1.00 96.12 117 ALA A CA 1
ATOM 898 C C . ALA A 1 117 ? -11.821 -2.549 16.793 1.00 96.12 117 ALA A C 1
ATOM 900 O O . ALA A 1 117 ? -10.777 -3.075 16.414 1.00 96.12 117 ALA A O 1
ATOM 901 N N . VAL A 1 118 ? -12.820 -3.237 17.338 1.00 95.75 118 VAL A N 1
ATOM 902 C CA . VAL A 1 118 ? -12.843 -4.688 17.528 1.00 95.75 118 VAL A CA 1
ATOM 903 C C . VAL A 1 118 ? -13.805 -5.295 16.519 1.00 95.75 118 VAL A C 1
ATOM 905 O O . VAL A 1 118 ? -14.999 -4.993 16.510 1.00 95.75 118 VAL A O 1
ATOM 908 N N . ILE A 1 119 ? -13.273 -6.176 15.690 1.00 95.12 119 ILE A N 1
ATOM 909 C CA . ILE A 1 119 ? -13.945 -6.854 14.595 1.00 95.12 119 ILE A CA 1
ATOM 910 C C . ILE A 1 119 ? -14.273 -8.275 15.052 1.00 95.12 119 ILE A C 1
ATOM 912 O O . ILE A 1 119 ? -13.387 -9.021 15.473 1.00 95.12 119 ILE A O 1
ATOM 916 N N . GLY A 1 120 ? -15.555 -8.626 15.002 1.00 93.44 120 GLY A N 1
ATOM 917 C CA . GLY A 1 120 ? -16.034 -9.959 15.357 1.00 93.44 120 GLY A CA 1
ATOM 918 C C . GLY A 1 120 ? -15.988 -10.926 14.180 1.00 93.44 120 GLY A C 1
ATOM 919 O O . GLY A 1 120 ? -16.018 -10.509 13.021 1.00 93.44 120 GLY A O 1
ATOM 920 N N . GLU A 1 121 ? -15.945 -12.221 14.486 1.00 92.56 121 GLU A N 1
ATOM 921 C CA . GLU A 1 121 ? -16.243 -13.267 13.506 1.00 92.56 121 GLU A CA 1
ATOM 922 C C . GLU A 1 121 ? -17.685 -13.140 12.994 1.00 92.56 121 GLU A C 1
ATOM 924 O O . GLU A 1 121 ? -18.581 -12.694 13.718 1.00 92.56 121 GLU A O 1
ATOM 929 N N . ALA A 1 122 ? -17.908 -13.516 11.735 1.00 91.00 122 ALA A N 1
ATOM 930 C CA . ALA A 1 122 ? -19.245 -13.550 11.154 1.00 91.00 122 ALA A CA 1
ATOM 931 C C . ALA A 1 122 ? -19.324 -14.438 9.914 1.00 91.00 122 ALA A C 1
ATOM 933 O O . ALA A 1 122 ? -18.358 -14.582 9.158 1.00 91.00 122 ALA A O 1
ATOM 934 N N . ASP A 1 123 ? -20.529 -14.949 9.660 1.00 90.00 123 ASP A N 1
ATOM 935 C CA . ASP A 1 123 ? -20.920 -15.474 8.357 1.00 90.00 123 ASP A CA 1
ATOM 936 C C . ASP A 1 123 ? -21.235 -14.293 7.421 1.00 90.00 123 ASP A C 1
ATOM 938 O O . ASP A 1 123 ? -22.317 -13.706 7.455 1.00 90.00 123 ASP A O 1
ATOM 942 N N . GLY A 1 124 ? -20.247 -13.908 6.610 1.00 89.88 124 GLY A N 1
ATOM 943 C CA . GLY A 1 124 ? -20.303 -12.782 5.680 1.00 89.88 124 GLY A CA 1
ATOM 944 C C . GLY A 1 124 ? -19.420 -11.621 6.130 1.00 89.88 124 GLY A C 1
ATOM 945 O O . GLY A 1 124 ? -18.256 -11.818 6.483 1.00 89.88 124 GLY A O 1
ATOM 946 N N . ARG A 1 125 ? -19.960 -10.398 6.092 1.00 88.12 125 ARG A N 1
ATOM 947 C CA . ARG A 1 125 ? -19.246 -9.190 6.528 1.00 88.12 125 ARG A CA 1
ATOM 948 C C . ARG A 1 125 ? -18.982 -9.253 8.042 1.00 88.12 125 ARG A C 1
ATOM 950 O O . ARG A 1 125 ? -19.946 -9.354 8.803 1.00 88.12 125 ARG A O 1
ATOM 957 N N . PRO A 1 126 ? -17.725 -9.113 8.493 1.00 90.81 126 PRO A N 1
ATOM 958 C CA . PRO A 1 126 ? -17.422 -9.076 9.916 1.00 90.81 126 PRO A CA 1
ATOM 959 C C . PRO A 1 126 ? -17.876 -7.739 10.540 1.00 90.81 126 PRO A C 1
ATOM 961 O O . PRO A 1 126 ? -17.497 -6.677 10.033 1.00 90.81 126 PRO A O 1
ATOM 964 N N . PRO A 1 127 ? -18.691 -7.751 11.614 1.00 92.94 127 PRO A N 1
ATOM 965 C CA . PRO A 1 127 ? -19.194 -6.537 12.243 1.00 92.94 127 PRO A CA 1
ATOM 966 C C . PRO A 1 127 ? -18.157 -5.909 13.178 1.00 92.94 127 PRO A C 1
ATOM 968 O O . PRO A 1 127 ? -17.337 -6.593 13.804 1.00 92.94 127 PRO A O 1
ATOM 971 N N . ILE A 1 128 ? -18.258 -4.596 13.356 1.00 94.12 128 ILE A N 1
ATOM 972 C CA . ILE A 1 128 ? -17.566 -3.862 14.411 1.00 94.12 128 ILE A CA 1
ATOM 973 C C . ILE A 1 128 ? -18.341 -4.079 15.714 1.00 94.12 128 ILE A C 1
ATOM 975 O O . ILE A 1 128 ? -19.392 -3.489 15.955 1.00 94.12 128 ILE A O 1
ATOM 979 N N . THR A 1 129 ? -17.812 -4.944 16.574 1.00 93.69 129 THR A N 1
ATOM 980 C CA . THR A 1 129 ? -18.446 -5.319 17.849 1.00 93.69 129 THR A CA 1
ATOM 981 C C . THR A 1 129 ? -18.251 -4.266 18.936 1.00 93.69 129 THR A C 1
ATOM 983 O O . THR A 1 129 ? -19.121 -4.076 19.783 1.00 93.69 129 THR A O 1
ATOM 986 N N . ALA A 1 130 ? -17.122 -3.561 18.909 1.00 93.56 130 ALA A N 1
ATOM 987 C CA . ALA A 1 130 ? -16.832 -2.451 19.801 1.00 93.56 130 ALA A CA 1
ATOM 988 C C . ALA A 1 130 ? -15.891 -1.469 19.108 1.00 93.56 130 ALA A C 1
ATOM 990 O O . ALA A 1 130 ? -15.004 -1.875 18.359 1.00 93.56 130 ALA A O 1
ATOM 991 N N . ALA A 1 131 ? -16.046 -0.181 19.388 1.00 95.38 131 ALA A N 1
ATOM 992 C CA . ALA A 1 131 ? -15.092 0.831 18.969 1.00 95.38 131 ALA A CA 1
ATOM 993 C C . ALA A 1 131 ? -14.935 1.891 20.057 1.00 95.38 131 ALA A C 1
ATOM 995 O O . ALA A 1 131 ? -15.841 2.113 20.859 1.00 95.38 131 ALA A O 1
ATOM 996 N N . SER A 1 132 ? -13.790 2.556 20.085 1.00 94.44 132 SER A N 1
ATOM 997 C CA . SER A 1 132 ? -13.566 3.714 20.939 1.00 94.44 132 SER A CA 1
ATOM 998 C C . SER A 1 132 ? -12.668 4.730 20.253 1.00 94.44 132 SER A C 1
ATOM 1000 O O . SER A 1 132 ? -11.819 4.389 19.424 1.00 94.44 132 SER A O 1
ATOM 1002 N N . VAL A 1 133 ? -12.866 5.991 20.616 1.00 92.56 133 VAL A N 1
ATOM 1003 C CA . VAL A 1 133 ? -11.983 7.101 20.262 1.00 92.56 133 VAL A CA 1
ATOM 1004 C C . VAL A 1 133 ? -11.473 7.676 21.570 1.00 92.56 133 VAL A C 1
ATOM 1006 O O . VAL A 1 133 ? -12.254 8.183 22.374 1.00 92.56 133 VAL A O 1
ATOM 1009 N N . ALA A 1 134 ? -10.173 7.545 21.811 1.00 89.75 134 ALA A N 1
ATOM 1010 C CA . ALA A 1 134 ? -9.574 7.713 23.126 1.00 89.75 134 ALA A CA 1
ATOM 1011 C C . ALA A 1 134 ? -10.350 6.890 24.179 1.00 89.75 134 ALA A C 1
ATOM 1013 O O . ALA A 1 134 ? -10.697 5.726 23.943 1.00 89.75 134 ALA A O 1
ATOM 1014 N N . ALA A 1 135 ? -10.682 7.506 25.313 1.00 87.31 135 ALA A N 1
ATOM 1015 C CA . ALA A 1 135 ? -11.488 6.911 26.375 1.00 87.31 135 ALA A CA 1
ATOM 1016 C C . ALA A 1 135 ? -13.003 6.869 26.079 1.00 87.31 135 ALA A C 1
ATOM 1018 O O . ALA A 1 135 ? -13.761 6.347 26.895 1.00 87.31 135 ALA A O 1
ATOM 1019 N N . LEU A 1 136 ? -13.471 7.420 24.951 1.00 89.50 136 LEU A N 1
ATOM 1020 C CA . LEU A 1 136 ? -14.896 7.493 24.624 1.00 89.50 136 LEU A CA 1
ATOM 1021 C C . LEU A 1 136 ? -15.338 6.232 23.865 1.00 89.50 136 LEU A C 1
ATOM 1023 O O . LEU A 1 136 ? -14.930 6.046 22.712 1.00 89.50 136 LEU A O 1
ATOM 1027 N N . PRO A 1 137 ? -16.178 5.362 24.459 1.00 92.25 137 PRO A N 1
ATOM 1028 C CA . PRO A 1 137 ? -16.745 4.233 23.738 1.00 92.25 137 PRO A CA 1
ATOM 1029 C C . PRO A 1 137 ? -17.741 4.731 22.688 1.00 92.25 137 PRO A C 1
ATOM 1031 O O . PRO A 1 137 ? -18.600 5.570 22.962 1.00 92.25 137 PRO A O 1
ATOM 1034 N N . LEU A 1 138 ? -17.639 4.186 21.480 1.00 92.12 138 LEU A N 1
ATOM 1035 C CA . LEU A 1 138 ? -18.584 4.430 20.402 1.00 92.12 138 LEU A CA 1
ATOM 1036 C C . LEU A 1 138 ? -19.576 3.264 20.322 1.00 92.12 138 LEU A C 1
ATOM 1038 O O . LEU A 1 138 ? -19.154 2.106 20.243 1.00 92.12 138 LEU A O 1
ATOM 1042 N N . PRO A 1 139 ? -20.891 3.539 20.287 1.00 91.75 139 PRO A N 1
ATOM 1043 C CA . PRO A 1 139 ? -21.875 2.523 19.942 1.00 91.75 139 PRO A CA 1
ATOM 1044 C C . PRO A 1 139 ? -21.555 1.882 18.585 1.00 91.75 139 PRO A C 1
ATOM 1046 O O . PRO A 1 139 ? -21.194 2.587 17.641 1.00 91.75 139 PRO A O 1
ATOM 1049 N N . ALA A 1 140 ? -21.747 0.566 18.463 1.00 90.25 140 ALA A N 1
ATOM 1050 C CA . ALA A 1 140 ? -21.425 -0.185 17.245 1.00 90.25 140 ALA A CA 1
ATOM 1051 C C . ALA A 1 140 ? -22.071 0.414 15.980 1.00 90.25 140 ALA A C 1
ATOM 1053 O O . ALA A 1 140 ? -21.396 0.605 14.975 1.00 90.25 140 ALA A O 1
ATOM 1054 N N . TRP A 1 141 ? -23.345 0.819 16.049 1.00 91.06 141 TRP A N 1
ATOM 1055 C CA . TRP A 1 141 ? -24.048 1.440 14.916 1.00 91.06 141 TRP A CA 1
ATOM 1056 C C . TRP A 1 141 ? -23.370 2.728 14.423 1.00 91.06 141 TRP A C 1
ATOM 1058 O O . TRP A 1 141 ? -23.337 2.990 13.222 1.00 91.06 141 TRP A O 1
ATOM 1068 N N . LEU A 1 142 ? -22.808 3.528 15.335 1.00 90.81 142 LEU A N 1
ATOM 1069 C CA . LEU A 1 142 ? -22.116 4.764 14.987 1.00 90.81 142 LEU A CA 1
ATOM 1070 C C . LEU A 1 142 ? -20.750 4.455 14.372 1.00 90.81 142 LEU A C 1
ATOM 1072 O O . LEU A 1 142 ? -20.364 5.092 13.394 1.00 90.81 142 LEU A O 1
ATOM 1076 N N . ALA A 1 143 ? -20.048 3.453 14.904 1.00 91.69 143 ALA A N 1
ATOM 1077 C CA . ALA A 1 143 ? -18.791 2.981 14.336 1.00 91.69 143 ALA A CA 1
ATOM 1078 C C . ALA A 1 143 ? -18.974 2.472 12.895 1.00 91.69 143 ALA A C 1
ATOM 1080 O O . ALA A 1 143 ? -18.200 2.843 12.015 1.00 91.69 143 ALA A O 1
ATOM 1081 N N . GLU A 1 144 ? -20.037 1.710 12.630 1.00 92.06 144 GLU A N 1
ATOM 1082 C CA . GLU A 1 144 ? -20.381 1.224 11.287 1.00 92.06 144 GLU A CA 1
ATOM 1083 C C . GLU A 1 144 ? -20.730 2.366 10.318 1.00 92.06 144 GLU A C 1
ATOM 1085 O O . GLU A 1 144 ? -20.302 2.359 9.161 1.00 92.06 144 GLU A O 1
ATOM 1090 N N . LEU A 1 145 ? -21.454 3.394 10.783 1.00 92.00 145 LEU A N 1
ATOM 1091 C CA . LEU A 1 145 ? -21.733 4.591 9.979 1.00 92.00 145 LEU A CA 1
ATOM 1092 C C . LEU A 1 145 ? -20.456 5.357 9.621 1.00 92.00 145 LEU A C 1
ATOM 1094 O O . LEU A 1 145 ? -20.299 5.785 8.475 1.00 92.00 145 LEU A O 1
ATOM 1098 N N . VAL A 1 146 ? -19.546 5.527 10.584 1.00 90.94 146 VAL A N 1
ATOM 1099 C CA . VAL A 1 146 ? -18.248 6.175 10.354 1.00 90.94 146 VAL A CA 1
ATOM 1100 C C . VAL A 1 146 ? -17.415 5.352 9.375 1.00 90.94 146 VAL A C 1
ATOM 1102 O O . VAL A 1 146 ? -16.888 5.918 8.420 1.00 90.94 146 VAL A O 1
ATOM 1105 N N . ALA A 1 147 ? -17.354 4.029 9.541 1.00 90.19 147 ALA A N 1
ATOM 1106 C CA . ALA A 1 147 ? -16.652 3.142 8.617 1.00 90.19 147 ALA A CA 1
ATOM 1107 C C . ALA A 1 147 ? -17.190 3.284 7.183 1.00 90.19 147 ALA A C 1
ATOM 1109 O O . ALA A 1 147 ? -16.419 3.525 6.254 1.00 90.19 147 ALA A O 1
ATOM 1110 N N . ALA A 1 148 ? -18.514 3.251 6.999 1.00 91.31 148 ALA A N 1
ATOM 1111 C CA . ALA A 1 148 ? -19.144 3.450 5.693 1.00 91.31 148 ALA A CA 1
ATOM 1112 C C . ALA A 1 148 ? -18.868 4.845 5.097 1.00 91.31 148 ALA A C 1
ATOM 1114 O O . ALA A 1 148 ? -18.689 4.990 3.885 1.00 91.31 148 ALA A O 1
ATOM 1115 N N . ALA A 1 149 ? -18.824 5.894 5.926 1.00 91.25 149 ALA A N 1
ATOM 1116 C CA . ALA A 1 149 ? -18.461 7.238 5.483 1.00 91.25 149 ALA A CA 1
ATOM 1117 C C . ALA A 1 149 ? -16.997 7.316 5.024 1.00 91.25 149 ALA A C 1
ATOM 1119 O O . ALA A 1 149 ? -16.735 7.882 3.965 1.00 91.25 149 ALA A O 1
ATOM 1120 N N . VAL A 1 150 ? -16.071 6.701 5.766 1.00 89.69 150 VAL A N 1
ATOM 1121 C CA . VAL A 1 150 ? -14.643 6.636 5.415 1.00 89.69 150 VAL A CA 1
ATOM 1122 C C . VAL A 1 150 ? -14.433 5.868 4.111 1.00 89.69 150 VAL A C 1
ATOM 1124 O O . VAL A 1 150 ? -13.737 6.363 3.230 1.00 89.69 150 VAL A O 1
ATOM 1127 N N . ILE A 1 151 ? -15.082 4.713 3.942 1.00 89.94 151 ILE A N 1
ATOM 1128 C CA . ILE A 1 151 ? -15.005 3.898 2.716 1.00 89.94 151 ILE A CA 1
ATOM 1129 C C . ILE A 1 151 ? -15.458 4.700 1.486 1.00 89.94 151 ILE A C 1
ATOM 1131 O O . ILE A 1 151 ? -14.791 4.690 0.450 1.00 89.94 151 ILE A O 1
ATOM 1135 N N . ARG A 1 152 ? -16.562 5.450 1.605 1.00 91.06 152 ARG A N 1
ATOM 1136 C CA . ARG A 1 152 ? -17.039 6.329 0.525 1.00 91.06 152 ARG A CA 1
ATOM 1137 C C . ARG A 1 152 ? -16.100 7.499 0.267 1.00 91.06 152 ARG A C 1
ATOM 1139 O O . ARG A 1 152 ? -15.809 7.786 -0.887 1.00 91.06 152 ARG A O 1
ATOM 1146 N N . ALA A 1 153 ? -15.615 8.157 1.319 1.00 87.69 153 ALA A N 1
ATOM 1147 C CA . ALA A 1 153 ? -14.687 9.280 1.193 1.00 87.69 153 ALA A CA 1
ATOM 1148 C C . ALA A 1 153 ? -13.346 8.861 0.568 1.00 87.69 153 ALA A C 1
ATOM 1150 O O . ALA A 1 153 ? -12.738 9.644 -0.154 1.00 87.69 153 ALA A O 1
ATOM 1151 N N . ALA A 1 154 ? -12.913 7.620 0.802 1.00 86.19 154 ALA A N 1
ATOM 1152 C CA . ALA A 1 154 ? -11.737 7.032 0.169 1.00 86.19 154 ALA A CA 1
ATOM 1153 C C . ALA A 1 154 ? -11.962 6.650 -1.308 1.00 86.19 154 ALA A C 1
ATOM 1155 O O . ALA A 1 154 ? -11.000 6.310 -1.989 1.00 86.19 154 ALA A O 1
ATOM 1156 N N . GLY A 1 155 ? -13.203 6.703 -1.809 1.00 88.62 155 GLY A N 1
ATOM 1157 C CA . GLY A 1 155 ? -13.532 6.353 -3.192 1.00 88.62 155 GLY A CA 1
ATOM 1158 C C . GLY A 1 155 ? -13.469 4.852 -3.486 1.00 88.62 155 GLY A C 1
ATOM 1159 O O . GLY A 1 155 ? -13.312 4.478 -4.641 1.00 88.62 155 GLY A O 1
ATOM 1160 N N . VAL A 1 156 ? -13.579 4.000 -2.457 1.00 89.19 156 VAL A N 1
ATOM 1161 C CA . VAL A 1 156 ? -13.419 2.535 -2.575 1.00 89.19 156 VAL A CA 1
ATOM 1162 C C . VAL A 1 156 ? -14.701 1.750 -2.271 1.00 89.19 156 VAL A C 1
ATOM 1164 O O . VAL A 1 156 ? -14.659 0.572 -1.918 1.00 89.19 156 VAL A O 1
ATOM 1167 N N . ALA A 1 157 ? -15.858 2.412 -2.343 1.00 91.44 157 ALA A N 1
ATOM 1168 C CA . ALA A 1 157 ? -17.138 1.834 -1.937 1.00 91.44 157 ALA A CA 1
ATOM 1169 C C . ALA A 1 157 ? -17.557 0.630 -2.794 1.00 91.44 157 ALA A C 1
ATOM 1171 O O . ALA A 1 157 ? -17.998 -0.375 -2.239 1.00 91.44 157 ALA A O 1
ATOM 1172 N N . ASP A 1 158 ? -17.362 0.697 -4.111 1.00 90.12 158 ASP A N 1
ATOM 1173 C CA . ASP A 1 158 ? -17.743 -0.382 -5.029 1.00 90.12 158 ASP A CA 1
ATOM 1174 C C . ASP A 1 158 ? -16.863 -1.623 -4.824 1.00 90.12 158 ASP A C 1
ATOM 1176 O O . ASP A 1 158 ? -17.355 -2.752 -4.761 1.00 90.12 158 ASP A O 1
ATOM 1180 N N . GLN A 1 159 ? -15.556 -1.413 -4.642 1.00 91.62 159 GLN A N 1
ATOM 1181 C CA . GLN A 1 159 ? -14.582 -2.460 -4.336 1.00 91.62 159 GLN A CA 1
ATOM 1182 C C . GLN A 1 159 ? -14.900 -3.121 -2.996 1.00 91.62 159 GLN A C 1
ATOM 1184 O O . GLN A 1 159 ? -14.854 -4.347 -2.875 1.00 91.62 159 GLN A O 1
ATOM 1189 N N . TRP A 1 160 ? -15.244 -2.309 -1.994 1.00 89.81 160 TRP A N 1
ATOM 1190 C CA . TRP A 1 160 ? -15.621 -2.788 -0.672 1.00 89.81 160 TRP A CA 1
ATOM 1191 C C . TRP A 1 160 ? -16.901 -3.625 -0.720 1.00 89.81 160 TRP A C 1
ATOM 1193 O O . TRP A 1 160 ? -16.935 -4.734 -0.191 1.00 89.81 160 TRP A O 1
ATOM 1203 N N . GLN A 1 161 ? -17.929 -3.147 -1.423 1.00 91.06 161 GLN A N 1
ATOM 1204 C CA . GLN A 1 161 ? -19.182 -3.875 -1.601 1.00 91.06 161 GLN A CA 1
ATOM 1205 C C . GLN A 1 161 ? -18.971 -5.206 -2.339 1.00 91.06 161 GLN A C 1
ATOM 1207 O O . GLN A 1 161 ? -19.544 -6.223 -1.945 1.00 91.06 161 GLN A O 1
ATOM 1212 N N . ALA A 1 162 ? -18.130 -5.232 -3.377 1.00 90.38 162 ALA A N 1
ATOM 1213 C CA . ALA A 1 162 ? -17.791 -6.466 -4.084 1.00 90.38 162 ALA A CA 1
ATOM 1214 C C . ALA A 1 162 ? -17.095 -7.481 -3.159 1.00 90.38 162 ALA A C 1
ATOM 1216 O O . ALA A 1 162 ? -17.433 -8.667 -3.173 1.00 90.38 162 ALA A O 1
ATOM 1217 N N . ALA A 1 163 ? -16.165 -7.017 -2.317 1.00 89.19 163 ALA A N 1
ATOM 1218 C CA . ALA A 1 163 ? -15.505 -7.860 -1.326 1.00 89.19 163 ALA A CA 1
ATOM 1219 C C . ALA A 1 163 ? -16.506 -8.424 -0.303 1.00 89.19 163 ALA A C 1
ATOM 1221 O O . ALA A 1 163 ? -16.515 -9.631 -0.067 1.00 89.19 163 ALA A O 1
ATOM 1222 N N . GLU A 1 164 ? -17.397 -7.593 0.246 1.00 90.38 164 GLU A N 1
ATOM 1223 C CA . GLU A 1 164 ? -18.427 -8.036 1.198 1.00 90.38 164 GLU A CA 1
ATOM 1224 C C . GLU A 1 164 ? -19.345 -9.119 0.618 1.00 90.38 164 GLU A C 1
ATOM 1226 O O . GLU A 1 164 ? -19.658 -10.089 1.303 1.00 90.38 164 GLU A O 1
ATOM 1231 N N . GLN A 1 165 ? -19.749 -8.992 -0.649 1.00 91.06 165 GLN A N 1
ATOM 1232 C CA . GLN A 1 165 ? -20.620 -9.969 -1.313 1.00 91.06 165 GLN A CA 1
ATOM 1233 C C . GLN A 1 165 ? -19.921 -11.308 -1.595 1.00 91.06 165 GLN A C 1
ATOM 1235 O O . GLN A 1 165 ? -20.572 -12.362 -1.632 1.00 91.06 165 GLN A O 1
ATOM 1240 N N . ALA A 1 166 ? -18.604 -11.269 -1.808 1.00 91.88 166 ALA A N 1
ATOM 1241 C CA . ALA A 1 166 ? -17.791 -12.454 -2.039 1.00 91.88 166 ALA A CA 1
ATOM 1242 C C . ALA A 1 166 ? -17.474 -13.209 -0.745 1.00 91.88 166 ALA A C 1
ATOM 1244 O O . ALA A 1 166 ? -17.369 -14.437 -0.772 1.00 91.88 166 ALA A O 1
ATOM 1245 N N . ILE A 1 167 ? -17.327 -12.504 0.377 1.00 94.44 167 ILE A N 1
ATOM 1246 C CA . ILE A 1 167 ? -17.005 -13.109 1.668 1.00 94.44 167 ILE A CA 1
ATOM 1247 C C . ILE A 1 167 ? -18.192 -13.945 2.165 1.00 94.44 167 ILE A C 1
ATOM 1249 O O . ILE A 1 167 ? -19.345 -13.520 2.194 1.00 94.44 167 ILE A O 1
ATOM 1253 N N . ARG A 1 168 ? -17.891 -15.178 2.566 1.00 95.44 168 ARG A N 1
ATOM 1254 C CA . ARG A 1 168 ? -18.830 -16.119 3.186 1.00 95.44 168 ARG A CA 1
ATOM 1255 C C . ARG A 1 168 ? -18.621 -16.237 4.676 1.00 95.44 168 ARG A C 1
ATOM 1257 O O . ARG A 1 168 ? -19.589 -16.452 5.392 1.00 95.44 168 ARG A O 1
ATOM 1264 N N . ARG A 1 169 ? -17.373 -16.156 5.127 1.00 94.88 169 ARG A N 1
ATOM 1265 C CA . ARG A 1 169 ? -17.034 -16.250 6.542 1.00 94.88 169 ARG A CA 1
ATOM 1266 C C . ARG A 1 169 ? -15.675 -15.629 6.814 1.00 94.88 169 ARG A C 1
ATOM 1268 O O . ARG A 1 169 ? -14.767 -15.773 5.992 1.00 94.88 169 ARG A O 1
ATOM 1275 N N . VAL A 1 170 ? -15.556 -14.975 7.961 1.00 95.25 170 VAL A N 1
ATOM 1276 C CA . VAL A 1 170 ? -14.283 -14.493 8.496 1.00 95.25 170 VAL A CA 1
ATOM 1277 C C . VAL A 1 170 ? -14.128 -15.022 9.910 1.00 95.25 170 VAL A C 1
ATOM 1279 O O . VAL A 1 170 ? -14.956 -14.722 10.768 1.00 95.25 170 VAL A O 1
ATOM 1282 N N . ASP A 1 171 ? -13.052 -15.767 10.134 1.00 94.19 171 ASP A N 1
ATOM 1283 C CA . ASP A 1 171 ? -12.667 -16.288 11.440 1.00 94.19 171 ASP A CA 1
ATOM 1284 C C . ASP A 1 171 ? -11.272 -15.764 11.812 1.00 94.19 171 ASP A C 1
ATOM 1286 O O . ASP A 1 171 ? -10.390 -15.609 10.957 1.00 94.19 171 ASP A O 1
ATOM 1290 N N . PHE A 1 172 ? -11.054 -15.497 13.098 1.00 93.88 172 PHE A N 1
ATOM 1291 C CA . PHE A 1 172 ? -9.770 -15.020 13.607 1.00 93.88 172 PHE A CA 1
ATOM 1292 C C . PHE A 1 172 ? -9.097 -16.122 14.425 1.00 93.88 172 PHE A C 1
ATOM 1294 O O . PHE A 1 172 ? -9.406 -16.329 15.597 1.00 93.88 172 PHE A O 1
ATOM 1301 N N . ASP A 1 173 ? -8.143 -16.821 13.817 1.00 90.00 173 ASP A N 1
ATOM 1302 C CA . ASP A 1 173 ? -7.412 -17.896 14.477 1.00 90.00 173 ASP A CA 1
ATOM 1303 C C . ASP A 1 173 ? -6.197 -17.335 15.229 1.00 90.00 173 ASP A C 1
ATOM 1305 O O . ASP A 1 173 ? -5.112 -17.131 14.674 1.00 90.00 173 ASP A O 1
ATOM 1309 N N . ALA A 1 174 ? -6.397 -17.082 16.525 1.00 76.38 174 ALA A N 1
ATOM 1310 C CA . ALA A 1 174 ? -5.348 -16.610 17.425 1.00 76.38 174 ALA A CA 1
ATOM 1311 C C . ALA A 1 174 ? -4.200 -17.624 17.579 1.00 76.38 174 ALA A C 1
ATOM 1313 O O . ALA A 1 174 ? -3.050 -17.219 17.735 1.00 76.38 174 ALA A O 1
ATOM 1314 N N . GLY A 1 175 ? -4.499 -18.928 17.535 1.00 76.88 175 GLY A N 1
ATOM 1315 C CA . GLY A 1 175 ? -3.511 -19.992 17.722 1.00 76.88 175 GLY A CA 1
ATOM 1316 C C . GLY A 1 175 ? -2.674 -20.240 16.470 1.00 76.88 175 GLY A C 1
ATOM 1317 O O . GLY A 1 175 ? -1.466 -20.446 16.563 1.00 76.88 175 GLY A O 1
ATOM 1318 N N . GLY A 1 176 ? -3.301 -20.171 15.296 1.00 76.25 176 GLY A N 1
ATOM 1319 C CA . GLY A 1 176 ? -2.632 -20.303 14.002 1.00 76.25 176 GLY A CA 1
ATOM 1320 C C . GLY A 1 176 ? -1.996 -19.014 13.482 1.00 76.25 176 GLY A C 1
ATOM 1321 O O . GLY A 1 176 ? -1.250 -19.066 12.505 1.00 76.25 176 GLY A O 1
ATOM 1322 N N . GLY A 1 177 ? -2.268 -17.860 14.101 1.00 89.12 177 GLY A N 1
ATOM 1323 C CA . GLY A 1 177 ? -1.723 -16.569 13.675 1.00 89.12 177 GLY A CA 1
ATOM 1324 C C . GLY A 1 177 ? -2.246 -16.110 12.310 1.00 89.12 177 GLY A C 1
ATOM 1325 O O . GLY A 1 177 ? -1.547 -15.389 11.593 1.00 89.12 177 GLY A O 1
ATOM 1326 N N . ASN A 1 178 ? -3.464 -16.524 11.944 1.00 94.00 178 ASN A N 1
ATOM 1327 C CA . ASN A 1 178 ? -4.081 -16.226 10.654 1.00 94.00 178 ASN A CA 1
ATOM 1328 C C . ASN A 1 178 ? -5.499 -15.672 10.820 1.00 94.00 178 ASN A C 1
ATOM 1330 O O . ASN A 1 178 ? -6.249 -16.065 11.708 1.00 94.00 178 ASN A O 1
ATOM 1334 N N . VAL A 1 179 ? -5.889 -14.805 9.895 1.00 95.25 179 VAL A N 1
ATOM 1335 C CA . VAL A 1 179 ? -7.288 -14.490 9.618 1.00 95.25 179 VAL A CA 1
ATOM 1336 C C . VAL A 1 179 ? -7.729 -15.381 8.468 1.00 95.25 179 VAL A C 1
ATOM 1338 O O . VAL A 1 179 ? -7.150 -15.350 7.379 1.00 95.25 179 VAL A O 1
ATOM 1341 N N . VAL A 1 180 ? -8.724 -16.215 8.737 1.00 94.88 180 VAL A N 1
ATOM 1342 C CA . VAL A 1 180 ? -9.250 -17.195 7.795 1.00 94.88 180 VAL A CA 1
ATOM 1343 C C . VAL A 1 180 ? -10.443 -16.566 7.095 1.00 94.88 180 VAL A C 1
ATOM 1345 O O . VAL A 1 180 ? -11.468 -16.295 7.714 1.00 94.88 180 VAL A O 1
ATOM 1348 N N . VAL A 1 181 ? -10.303 -16.311 5.797 1.00 95.06 181 VAL A N 1
ATOM 1349 C CA . VAL A 1 181 ? -11.360 -15.704 4.984 1.00 95.06 181 VAL A CA 1
ATOM 1350 C C . VAL A 1 181 ? -11.852 -16.727 3.979 1.00 95.06 181 VAL A C 1
ATOM 1352 O O . VAL A 1 181 ? -11.130 -17.099 3.051 1.00 95.06 181 VAL A O 1
ATOM 1355 N N . ARG A 1 182 ? -13.097 -17.168 4.141 1.00 95.06 182 ARG A N 1
ATOM 1356 C CA . ARG A 1 182 ? -13.787 -17.995 3.154 1.00 95.06 182 ARG A CA 1
ATOM 1357 C C . ARG A 1 182 ? -14.549 -17.092 2.199 1.00 95.06 182 ARG A C 1
ATOM 1359 O O . ARG A 1 182 ? -15.338 -16.259 2.643 1.00 95.06 182 ARG A O 1
ATOM 1366 N N . TYR A 1 183 ? -14.322 -17.248 0.902 1.00 94.12 183 TYR A N 1
ATOM 1367 C CA . TYR A 1 183 ? -14.897 -16.384 -0.123 1.00 94.12 183 TYR A CA 1
ATOM 1368 C C . TYR A 1 183 ? -15.265 -17.160 -1.388 1.00 94.12 183 TYR A C 1
ATOM 1370 O O . TYR A 1 183 ? -14.728 -18.233 -1.661 1.00 94.12 183 TYR A O 1
ATOM 1378 N N . VAL A 1 184 ? -16.174 -16.592 -2.177 1.00 94.56 184 VAL A N 1
ATOM 1379 C CA . VAL A 1 184 ? -16.530 -17.085 -3.509 1.00 94.56 184 VAL A CA 1
ATOM 1380 C C . VAL A 1 184 ? -15.799 -16.262 -4.557 1.00 94.56 184 VAL A C 1
ATOM 1382 O O . VAL A 1 184 ? -15.954 -15.043 -4.628 1.00 94.56 184 VAL A O 1
ATOM 1385 N N . TRP A 1 185 ? -15.007 -16.928 -5.391 1.00 93.31 185 TRP A N 1
ATOM 1386 C CA . TRP A 1 185 ? -14.251 -16.271 -6.443 1.00 93.31 185 TRP A CA 1
ATOM 1387 C C . TRP A 1 185 ? -15.155 -15.765 -7.568 1.00 93.31 185 TRP A C 1
ATOM 1389 O O . TRP A 1 185 ? -15.964 -16.502 -8.142 1.00 93.31 185 TRP A O 1
ATOM 1399 N N . GLN A 1 186 ? -14.947 -14.507 -7.943 1.00 91.69 186 GLN A N 1
ATOM 1400 C CA . GLN A 1 186 ? -15.529 -13.883 -9.122 1.00 91.69 186 GLN A CA 1
ATOM 1401 C C . GLN A 1 186 ? -14.428 -13.099 -9.853 1.00 91.69 186 GLN A C 1
ATOM 1403 O O . GLN A 1 186 ? -13.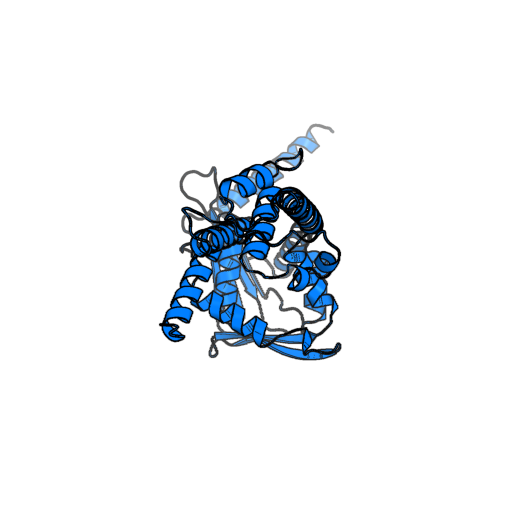659 -12.405 -9.186 1.00 91.69 186 GLN A O 1
ATOM 1408 N N . PRO A 1 187 ? -14.320 -13.184 -11.194 1.00 88.69 187 PRO A N 1
ATOM 1409 C CA . PRO A 1 187 ? -13.339 -12.411 -11.964 1.00 88.69 187 PRO A CA 1
ATOM 1410 C C . PRO A 1 187 ? -13.373 -10.906 -11.670 1.00 88.69 187 PRO A C 1
ATOM 1412 O O . PRO A 1 187 ? -12.339 -10.245 -11.679 1.00 88.69 187 PRO A O 1
ATOM 1415 N N . GLU A 1 188 ? -14.552 -10.384 -11.347 1.00 89.31 188 GLU A N 1
ATOM 1416 C CA . GLU A 1 188 ? -14.797 -8.990 -10.994 1.00 89.31 188 GLU A CA 1
ATOM 1417 C C . GLU A 1 188 ? -13.981 -8.550 -9.769 1.00 89.31 188 GLU A C 1
ATOM 1419 O O . GLU A 1 188 ? -13.516 -7.416 -9.730 1.00 89.31 188 GLU A O 1
ATOM 1424 N N . LEU A 1 189 ? -13.722 -9.445 -8.807 1.00 88.38 189 LEU A N 1
ATOM 1425 C CA . LEU A 1 189 ? -12.891 -9.141 -7.634 1.00 88.38 189 LEU A CA 1
ATOM 1426 C C . LEU A 1 189 ? -11.459 -8.785 -8.028 1.00 88.38 189 LEU A C 1
ATOM 1428 O O . LEU A 1 189 ? -10.843 -7.927 -7.399 1.00 88.38 189 LEU A O 1
ATOM 1432 N N . LEU A 1 190 ? -10.930 -9.424 -9.075 1.00 88.00 190 LEU A N 1
ATOM 1433 C CA . LEU A 1 190 ? -9.593 -9.124 -9.573 1.00 88.00 190 LEU A CA 1
ATOM 1434 C C . LEU A 1 190 ? -9.536 -7.736 -10.199 1.00 88.00 190 LEU A C 1
ATOM 1436 O O . LEU A 1 190 ? -8.593 -6.994 -9.942 1.00 88.00 190 LEU A O 1
ATOM 1440 N N . GLU A 1 191 ? -10.534 -7.388 -11.009 1.00 85.50 191 GLU A N 1
ATOM 1441 C CA . GLU A 1 191 ? -10.599 -6.072 -11.645 1.00 85.50 191 GLU A CA 1
ATOM 1442 C C . GLU A 1 191 ? -10.797 -4.966 -10.599 1.00 85.50 191 GLU A C 1
ATOM 1444 O O . GLU A 1 191 ? -10.088 -3.960 -10.624 1.00 85.50 191 GLU A O 1
ATOM 1449 N N . GLN A 1 192 ? -11.660 -5.196 -9.602 1.00 87.19 192 GLN A N 1
ATOM 1450 C CA . GLN A 1 192 ? -11.835 -4.279 -8.475 1.00 87.19 192 GLN A CA 1
ATOM 1451 C C . GLN A 1 192 ? -10.533 -4.117 -7.676 1.00 87.19 192 GLN A C 1
ATOM 1453 O O . GLN A 1 192 ? -10.110 -2.991 -7.419 1.00 87.19 192 GLN A O 1
ATOM 1458 N N . ALA A 1 193 ? -9.828 -5.208 -7.360 1.00 86.06 193 ALA A N 1
ATOM 1459 C CA . ALA A 1 193 ? -8.540 -5.142 -6.668 1.00 86.06 193 ALA A CA 1
ATOM 1460 C C . ALA A 1 193 ? -7.458 -4.411 -7.485 1.00 86.06 193 ALA A C 1
ATOM 1462 O O . ALA A 1 193 ? -6.671 -3.650 -6.922 1.00 86.06 193 ALA A O 1
ATOM 1463 N N . ARG A 1 194 ? -7.422 -4.593 -8.813 1.00 85.50 194 ARG A N 1
ATOM 1464 C CA . ARG A 1 194 ? -6.504 -3.853 -9.696 1.00 85.50 194 ARG A CA 1
ATOM 1465 C C . ARG A 1 194 ? -6.795 -2.360 -9.699 1.00 85.50 194 ARG A C 1
ATOM 1467 O O . ARG A 1 194 ? -5.847 -1.585 -9.630 1.00 85.50 194 ARG A O 1
ATOM 1474 N N . SER A 1 195 ? -8.070 -1.971 -9.717 1.00 84.88 195 SER A N 1
ATOM 1475 C CA . SER A 1 195 ? -8.473 -0.559 -9.701 1.00 84.88 195 SER A CA 1
ATOM 1476 C C . SER A 1 195 ? -8.032 0.183 -8.431 1.00 84.88 195 SER A C 1
ATOM 1478 O O . SER A 1 195 ? -7.780 1.384 -8.484 1.00 84.88 195 SER A O 1
ATOM 1480 N N . LEU A 1 196 ? -7.869 -0.530 -7.305 1.00 84.69 196 LEU A N 1
ATOM 1481 C CA . LEU A 1 196 ? -7.297 0.028 -6.071 1.00 84.69 196 LEU A CA 1
ATOM 1482 C C . LEU A 1 196 ? -5.792 0.283 -6.185 1.00 84.69 196 LEU A C 1
ATOM 1484 O O . LEU A 1 196 ? -5.272 1.204 -5.560 1.00 84.69 196 LEU A O 1
ATOM 1488 N N . ALA A 1 197 ? -5.083 -0.566 -6.931 1.00 84.12 197 ALA A N 1
ATOM 1489 C CA . ALA A 1 197 ? -3.633 -0.497 -7.067 1.00 84.12 197 ALA A CA 1
ATOM 1490 C C . ALA A 1 197 ? -3.186 0.462 -8.181 1.00 84.12 197 ALA A C 1
ATOM 1492 O O . ALA A 1 197 ? -2.131 1.084 -8.061 1.00 84.12 197 ALA A O 1
ATOM 1493 N N . VAL A 1 198 ? -3.960 0.554 -9.265 1.00 86.38 198 VAL A N 1
ATOM 1494 C CA . VAL A 1 198 ? -3.678 1.393 -10.434 1.00 86.38 198 VAL A CA 1
ATOM 1495 C C . VAL A 1 198 ? -4.973 2.078 -10.863 1.00 86.38 198 VAL A C 1
ATOM 1497 O O . VAL A 1 198 ? -5.909 1.421 -11.318 1.00 86.38 198 VAL A O 1
ATOM 1500 N N . THR A 1 199 ? -5.022 3.402 -10.726 1.00 86.88 199 THR A N 1
ATOM 1501 C CA . THR A 1 199 ? -6.185 4.211 -11.118 1.00 86.88 199 THR A CA 1
ATOM 1502 C C . THR A 1 199 ? -6.231 4.441 -12.634 1.00 86.88 199 THR A C 1
ATOM 1504 O O . THR A 1 199 ? -5.244 4.220 -13.337 1.00 86.88 199 THR A O 1
ATOM 1507 N N . ALA A 1 200 ? -7.359 4.924 -13.166 1.00 86.50 200 ALA A N 1
ATOM 1508 C CA . ALA A 1 200 ? -7.461 5.278 -14.587 1.00 86.50 200 ALA A CA 1
ATOM 1509 C C . ALA A 1 200 ? -6.422 6.344 -14.996 1.00 86.50 200 ALA A C 1
ATOM 1511 O O . ALA A 1 200 ? -5.733 6.177 -16.002 1.00 86.50 200 ALA A O 1
ATOM 1512 N N . ASP A 1 201 ? -6.228 7.369 -14.157 1.00 88.00 201 ASP A N 1
ATOM 1513 C CA . ASP A 1 201 ? -5.185 8.384 -14.347 1.00 88.00 201 ASP A CA 1
ATOM 1514 C C . ASP A 1 201 ? -3.786 7.754 -14.396 1.00 88.00 201 ASP A C 1
ATOM 1516 O O . ASP A 1 201 ? -2.924 8.174 -15.172 1.00 88.00 201 ASP A O 1
ATOM 1520 N N . ASP A 1 202 ? -3.528 6.746 -13.560 1.00 90.56 202 ASP A N 1
ATOM 1521 C CA . ASP A 1 202 ? -2.248 6.043 -13.558 1.00 90.56 202 ASP A CA 1
ATOM 1522 C C . ASP A 1 202 ? -2.038 5.268 -14.860 1.00 90.56 202 ASP A C 1
ATOM 1524 O O . ASP A 1 202 ? -0.937 5.292 -15.411 1.00 90.56 202 ASP A O 1
ATOM 1528 N N . VAL A 1 203 ? -3.082 4.618 -15.389 1.00 91.50 203 VAL A N 1
ATOM 1529 C CA . VAL A 1 203 ? -3.027 3.922 -16.685 1.00 91.50 203 VAL A CA 1
ATOM 1530 C C . VAL A 1 203 ? -2.676 4.896 -17.810 1.00 91.50 203 VAL A C 1
ATOM 1532 O O . VAL A 1 203 ? -1.820 4.579 -18.641 1.00 91.50 203 VAL A O 1
ATOM 1535 N N . ASP A 1 204 ? -3.273 6.087 -17.826 1.00 91.75 204 ASP A N 1
ATOM 1536 C CA . ASP A 1 204 ? -2.974 7.104 -18.836 1.00 91.75 204 ASP A CA 1
ATOM 1537 C C . ASP A 1 204 ? -1.549 7.656 -18.697 1.00 91.75 204 ASP A C 1
ATOM 1539 O O . ASP A 1 204 ? -0.824 7.749 -19.694 1.00 91.75 204 ASP A O 1
ATOM 1543 N N . ASN A 1 205 ? -1.087 7.917 -17.470 1.00 92.19 205 ASN A N 1
ATOM 1544 C CA . ASN A 1 205 ? 0.299 8.310 -17.208 1.00 92.19 205 ASN A CA 1
ATOM 1545 C C . ASN A 1 205 ? 1.299 7.216 -17.623 1.00 92.19 205 ASN A C 1
ATOM 1547 O O . ASN A 1 205 ? 2.338 7.516 -18.214 1.00 92.19 205 ASN A O 1
ATOM 1551 N N . LEU A 1 206 ? 0.989 5.941 -17.366 1.00 93.56 206 LEU A N 1
ATOM 1552 C CA . LEU A 1 206 ? 1.809 4.796 -17.777 1.00 93.56 206 LEU A CA 1
ATOM 1553 C C . LEU A 1 206 ? 1.853 4.648 -19.296 1.00 93.56 206 LEU A C 1
ATOM 1555 O O . LEU A 1 206 ? 2.930 4.425 -19.853 1.00 93.56 206 LEU A O 1
ATOM 1559 N N . ARG A 1 207 ? 0.719 4.823 -19.982 1.00 94.38 207 ARG A N 1
ATOM 1560 C CA . ARG A 1 207 ? 0.656 4.817 -21.448 1.00 94.38 207 ARG A CA 1
ATOM 1561 C C . ARG A 1 207 ? 1.482 5.959 -22.040 1.00 94.38 207 ARG A C 1
ATOM 1563 O O . ARG A 1 207 ? 2.254 5.722 -22.971 1.00 94.38 207 ARG A O 1
ATOM 1570 N N . ALA A 1 208 ? 1.357 7.169 -21.496 1.00 93.56 208 ALA A N 1
ATOM 1571 C CA . ALA A 1 208 ? 2.126 8.333 -21.930 1.00 93.56 208 ALA A CA 1
ATOM 1572 C C . ALA A 1 208 ? 3.635 8.118 -21.729 1.00 93.56 208 ALA A C 1
ATOM 1574 O O . ALA A 1 208 ? 4.416 8.300 -22.663 1.00 93.56 208 ALA A O 1
ATOM 1575 N N . ALA A 1 209 ? 4.044 7.632 -20.554 1.00 94.44 209 ALA A N 1
ATOM 1576 C CA . ALA A 1 209 ? 5.437 7.315 -20.255 1.00 94.44 209 ALA A CA 1
ATOM 1577 C C . ALA A 1 209 ? 5.995 6.199 -21.155 1.00 94.44 209 ALA A C 1
ATOM 1579 O O . ALA A 1 209 ? 7.129 6.286 -21.629 1.00 94.44 209 ALA A O 1
ATOM 1580 N N . GLN A 1 210 ? 5.199 5.167 -21.442 1.00 95.19 210 GLN A N 1
ATOM 1581 C CA . GLN A 1 210 ? 5.562 4.097 -22.371 1.00 95.19 210 GLN A CA 1
ATOM 1582 C C . GLN A 1 210 ? 5.781 4.635 -23.793 1.00 95.19 210 GLN A C 1
ATOM 1584 O O . GLN A 1 210 ? 6.776 4.288 -24.434 1.00 95.19 210 GLN A O 1
ATOM 1589 N N . ALA A 1 211 ? 4.885 5.497 -24.281 1.00 94.88 211 ALA A N 1
ATOM 1590 C CA . ALA A 1 211 ? 5.014 6.130 -25.591 1.00 94.88 211 ALA A CA 1
ATOM 1591 C C . ALA A 1 211 ? 6.246 7.049 -25.662 1.00 94.88 211 ALA A C 1
ATOM 1593 O O . ALA A 1 211 ? 7.012 6.980 -26.625 1.00 94.88 211 ALA A O 1
ATOM 1594 N N . ALA A 1 212 ? 6.487 7.844 -24.617 1.00 94.56 212 ALA A N 1
ATOM 1595 C CA . ALA A 1 212 ? 7.663 8.700 -24.502 1.00 94.56 212 ALA A CA 1
ATOM 1596 C C . ALA A 1 212 ? 8.967 7.890 -24.507 1.00 94.56 212 ALA A C 1
ATOM 1598 O O . ALA A 1 212 ? 9.904 8.224 -25.235 1.00 94.56 212 ALA A O 1
ATOM 1599 N N . LEU A 1 213 ? 9.026 6.788 -23.749 1.00 95.25 213 LEU A N 1
ATOM 1600 C CA . LEU A 1 213 ? 10.180 5.890 -23.752 1.00 95.25 213 LEU A CA 1
ATOM 1601 C C . LEU A 1 213 ? 10.400 5.271 -25.137 1.00 95.25 213 LEU A C 1
ATOM 1603 O O . LEU A 1 213 ? 11.536 5.221 -25.608 1.00 95.25 213 LEU A O 1
ATOM 1607 N N . ALA A 1 214 ? 9.330 4.820 -25.798 1.00 94.62 214 ALA A N 1
ATOM 1608 C CA . ALA A 1 214 ? 9.421 4.257 -27.139 1.00 94.62 214 ALA A CA 1
ATOM 1609 C C . ALA A 1 214 ? 9.993 5.271 -28.140 1.00 94.62 214 ALA A C 1
ATOM 1611 O O . ALA A 1 214 ? 10.956 4.943 -28.830 1.00 94.62 214 ALA A O 1
ATOM 1612 N N . GLY A 1 215 ? 9.491 6.511 -28.144 1.00 93.44 215 GLY A N 1
ATOM 1613 C CA . GLY A 1 215 ? 10.007 7.585 -28.998 1.00 93.44 215 GLY A CA 1
ATOM 1614 C C . GLY A 1 215 ? 11.466 7.950 -28.699 1.00 93.44 215 GLY A C 1
ATOM 1615 O O . GLY A 1 215 ? 12.269 8.104 -29.616 1.00 93.44 215 GLY A O 1
ATOM 1616 N N . LEU A 1 216 ? 11.857 8.007 -27.420 1.00 92.81 216 LEU A N 1
ATOM 1617 C CA . LEU A 1 216 ? 13.246 8.269 -27.022 1.00 92.81 216 LEU A CA 1
ATOM 1618 C C . LEU A 1 216 ? 14.217 7.183 -27.504 1.00 92.81 216 LEU A C 1
ATOM 1620 O O . LEU A 1 216 ? 15.390 7.475 -27.747 1.00 92.81 216 LEU A O 1
ATOM 1624 N N . LEU A 1 217 ? 13.776 5.929 -27.588 1.00 93.19 217 LEU A N 1
ATOM 1625 C CA . LEU A 1 217 ? 14.633 4.809 -27.977 1.00 93.19 217 LEU A CA 1
ATOM 1626 C C . LEU A 1 217 ? 14.579 4.485 -29.473 1.00 93.19 217 LEU A C 1
ATOM 1628 O O . LEU A 1 217 ? 15.473 3.790 -29.957 1.00 93.19 217 LEU A O 1
ATOM 1632 N N . ASP A 1 218 ? 13.602 5.006 -30.217 1.00 89.50 218 ASP A N 1
ATOM 1633 C CA . ASP A 1 218 ? 13.419 4.668 -31.632 1.00 89.50 218 ASP A CA 1
ATOM 1634 C C . ASP A 1 218 ? 14.639 5.058 -32.489 1.00 89.50 218 ASP A C 1
ATOM 1636 O O . ASP A 1 218 ? 15.128 4.265 -33.298 1.00 89.50 218 ASP A O 1
ATOM 1640 N N . HIS A 1 219 ? 15.233 6.222 -32.200 1.00 81.06 219 HIS A N 1
ATOM 1641 C CA . HIS A 1 219 ? 16.434 6.738 -32.871 1.00 81.06 219 HIS A CA 1
ATOM 1642 C C . HIS A 1 219 ? 17.765 6.231 -32.292 1.00 81.06 219 HIS A C 1
ATOM 1644 O O . HIS A 1 219 ? 18.830 6.649 -32.739 1.00 81.06 219 HIS A O 1
ATOM 1650 N N . ARG A 1 220 ? 17.737 5.352 -31.281 1.00 83.06 220 ARG A N 1
ATOM 1651 C CA . ARG A 1 220 ? 18.939 4.881 -30.561 1.00 83.06 220 ARG A CA 1
ATOM 1652 C C . ARG A 1 220 ? 19.281 3.419 -30.844 1.00 83.06 220 ARG A C 1
ATOM 1654 O O . ARG A 1 220 ? 20.013 2.792 -30.082 1.00 83.06 220 ARG A O 1
ATOM 1661 N N . ALA A 1 221 ? 18.752 2.869 -31.935 1.00 64.00 221 ALA A N 1
ATOM 1662 C CA . ALA A 1 221 ? 19.044 1.508 -32.364 1.00 64.00 221 ALA A CA 1
ATOM 1663 C C . ALA A 1 221 ? 20.506 1.396 -32.838 1.00 64.00 221 ALA A C 1
ATOM 1665 O O . ALA A 1 221 ? 20.848 1.791 -33.948 1.00 64.00 221 ALA A O 1
ATOM 1666 N N . GLY A 1 222 ? 21.364 0.860 -31.972 1.00 69.88 222 GLY A N 1
ATOM 1667 C CA . GLY A 1 222 ? 22.773 0.588 -32.237 1.00 69.88 222 GLY A CA 1
ATOM 1668 C C . GLY A 1 222 ? 23.356 -0.365 -31.192 1.00 69.88 222 GLY A C 1
ATOM 1669 O O . GLY A 1 222 ? 22.708 -0.686 -30.197 1.00 69.88 222 GLY A O 1
ATOM 1670 N N . THR A 1 223 ? 24.584 -0.832 -31.412 1.00 68.12 223 THR A N 1
ATOM 1671 C CA . THR A 1 223 ? 25.296 -1.737 -30.488 1.00 68.12 223 THR A CA 1
ATOM 1672 C C . THR A 1 223 ? 25.890 -1.017 -29.274 1.00 68.12 223 THR A C 1
ATOM 1674 O O . THR A 1 223 ? 26.224 -1.660 -28.277 1.00 68.12 223 THR A O 1
ATOM 1677 N N . ALA A 1 224 ? 26.017 0.312 -29.335 1.00 85.50 224 ALA A N 1
ATOM 1678 C CA . ALA A 1 224 ? 26.618 1.109 -28.276 1.00 85.50 224 ALA A CA 1
ATOM 1679 C C . ALA A 1 224 ? 25.700 1.202 -27.038 1.00 85.50 224 ALA A C 1
ATOM 1681 O O . ALA A 1 224 ? 24.513 1.518 -27.171 1.00 85.50 224 ALA A O 1
ATOM 1682 N N . PRO A 1 225 ? 26.229 0.974 -25.822 1.00 90.38 225 PRO A N 1
ATOM 1683 C CA . PRO A 1 225 ? 25.490 1.226 -24.592 1.00 90.38 225 PRO A CA 1
ATOM 1684 C C . PRO A 1 225 ? 25.116 2.706 -24.448 1.00 90.38 225 PRO A C 1
ATOM 1686 O O . PRO A 1 225 ? 25.944 3.588 -24.672 1.00 90.38 225 PRO A O 1
ATOM 1689 N N . VAL A 1 226 ? 23.887 2.982 -24.012 1.00 94.06 226 VAL A N 1
ATOM 1690 C CA . VAL A 1 226 ? 23.391 4.349 -23.790 1.00 94.06 226 VAL A CA 1
ATOM 1691 C C . VAL A 1 226 ? 23.387 4.658 -22.290 1.00 94.06 226 VAL A C 1
ATOM 1693 O O . VAL A 1 226 ? 22.813 3.889 -21.516 1.00 94.06 226 VAL A O 1
ATOM 1696 N N . PRO A 1 227 ? 23.984 5.773 -21.831 1.00 95.44 227 PRO A N 1
ATOM 1697 C CA . PRO A 1 227 ? 23.911 6.162 -20.428 1.00 95.44 227 PRO A CA 1
ATOM 1698 C C . PRO A 1 227 ? 22.463 6.375 -19.973 1.00 95.44 227 PRO A C 1
ATOM 1700 O O . PRO A 1 227 ? 21.713 7.123 -20.602 1.00 95.44 227 PRO A O 1
ATOM 1703 N N . LEU A 1 228 ? 22.081 5.772 -18.844 1.00 95.88 228 LEU A N 1
ATOM 1704 C CA . LEU A 1 228 ? 20.720 5.815 -18.302 1.00 95.88 228 LEU A CA 1
ATOM 1705 C C . LEU A 1 228 ? 20.198 7.251 -18.159 1.00 95.88 228 LEU A C 1
ATOM 1707 O O . LEU A 1 228 ? 19.051 7.527 -18.501 1.00 95.88 228 LEU A O 1
ATOM 1711 N N . ALA A 1 229 ? 21.053 8.178 -17.719 1.00 94.31 229 ALA A N 1
ATOM 1712 C CA . ALA A 1 229 ? 20.706 9.587 -17.544 1.00 94.31 229 ALA A CA 1
ATOM 1713 C C . ALA A 1 229 ? 20.212 10.260 -18.842 1.00 94.31 229 ALA A C 1
ATOM 1715 O O . ALA A 1 229 ? 19.339 11.122 -18.778 1.00 94.31 229 ALA A O 1
ATOM 1716 N N . GLN A 1 230 ? 20.701 9.839 -20.018 1.00 93.56 230 GLN A N 1
ATOM 1717 C CA . GLN A 1 230 ? 20.276 10.385 -21.318 1.00 93.56 230 GLN A CA 1
ATOM 1718 C C . GLN A 1 230 ? 18.860 9.956 -21.728 1.00 93.56 230 GLN A C 1
ATOM 1720 O O . GLN A 1 230 ? 18.290 10.520 -22.664 1.00 93.56 230 GLN A O 1
ATOM 1725 N N . VAL A 1 231 ? 18.296 8.954 -21.051 1.00 94.31 231 VAL A N 1
ATOM 1726 C CA . VAL A 1 231 ? 16.920 8.484 -21.251 1.00 94.31 231 VAL A CA 1
ATOM 1727 C C . VAL A 1 231 ? 16.041 8.925 -20.087 1.00 94.31 231 VAL A C 1
ATOM 1729 O O . VAL A 1 231 ? 14.977 9.491 -20.313 1.00 94.31 231 VAL A O 1
ATOM 1732 N N . LEU A 1 232 ? 16.509 8.741 -18.851 1.00 94.38 232 LEU A N 1
ATOM 1733 C CA . LEU A 1 232 ? 15.758 9.042 -17.635 1.00 94.38 232 LEU A CA 1
ATOM 1734 C C . LEU A 1 232 ? 15.393 10.526 -17.515 1.00 94.38 232 LEU A C 1
ATOM 1736 O O . LEU A 1 232 ? 14.238 10.838 -17.241 1.00 94.38 232 LEU A O 1
ATOM 1740 N N . LEU A 1 233 ? 16.341 11.448 -17.732 1.00 92.44 233 LEU A N 1
ATOM 1741 C CA . LEU A 1 233 ? 16.060 12.884 -17.593 1.00 92.44 233 LEU A CA 1
ATOM 1742 C C . LEU A 1 233 ? 15.016 13.364 -18.613 1.00 92.44 233 LEU A C 1
ATOM 1744 O O . LEU A 1 233 ? 14.060 14.016 -18.195 1.00 92.44 233 LEU A O 1
ATOM 1748 N N . PRO A 1 234 ? 15.147 13.062 -19.922 1.00 92.31 234 PRO A N 1
ATOM 1749 C CA . PRO A 1 234 ? 14.106 13.394 -20.889 1.00 92.31 234 PRO A CA 1
ATOM 1750 C C . PRO A 1 234 ? 12.772 12.715 -20.589 1.00 92.31 234 PRO A C 1
ATOM 1752 O O . PRO A 1 234 ? 11.739 13.352 -20.749 1.00 92.31 234 PRO A O 1
ATOM 1755 N N . LEU A 1 235 ? 12.785 11.463 -20.117 1.00 92.94 235 LEU A N 1
ATOM 1756 C CA . LEU A 1 235 ? 11.564 10.732 -19.790 1.00 92.94 235 LEU A CA 1
ATOM 1757 C C . LEU A 1 235 ? 10.799 11.391 -18.637 1.00 92.94 235 LEU A C 1
ATOM 1759 O O . LEU A 1 235 ? 9.602 11.599 -18.774 1.00 92.94 235 LEU A O 1
ATOM 1763 N N . LEU A 1 236 ? 11.482 11.776 -17.551 1.00 91.12 236 LEU A N 1
ATOM 1764 C CA . LEU A 1 236 ? 10.882 12.467 -16.397 1.00 91.12 236 LEU A CA 1
ATOM 1765 C C . LEU A 1 236 ? 10.440 13.902 -16.708 1.00 91.12 236 LEU A C 1
ATOM 1767 O O . LEU A 1 236 ? 9.575 14.447 -16.029 1.00 91.12 236 LEU A O 1
ATOM 1771 N N . ARG A 1 237 ? 11.065 14.536 -17.703 1.00 86.12 237 ARG A N 1
ATOM 1772 C CA . ARG A 1 237 ? 10.713 15.885 -18.176 1.00 86.12 237 ARG A CA 1
ATOM 1773 C C . ARG A 1 237 ? 9.680 15.869 -19.297 1.00 86.12 237 ARG A C 1
ATOM 1775 O O . ARG A 1 237 ? 9.316 16.941 -19.777 1.00 86.12 237 ARG A O 1
ATOM 1782 N N . CYS A 1 238 ? 9.281 14.686 -19.753 1.00 75.44 238 CYS A N 1
ATOM 1783 C CA . CYS A 1 238 ? 8.315 14.547 -20.823 1.00 75.44 238 CYS A CA 1
ATOM 1784 C C . CYS A 1 238 ? 6.921 14.966 -20.332 1.00 75.44 238 CYS A C 1
ATOM 1786 O O . CYS A 1 238 ? 6.598 14.801 -19.158 1.00 75.44 238 CYS A O 1
ATOM 1788 N N . CYS A 1 239 ? 6.136 15.495 -21.272 1.00 65.69 239 CYS A N 1
ATOM 1789 C CA . CYS A 1 239 ? 4.801 16.065 -21.103 1.00 65.69 239 CYS A CA 1
ATOM 1790 C C . CYS A 1 239 ? 4.757 17.379 -20.294 1.00 65.69 239 CYS A C 1
ATOM 1792 O O . CYS A 1 239 ? 5.538 17.632 -19.379 1.00 65.69 239 CYS A O 1
ATOM 1794 N N . SER A 1 240 ? 3.858 18.275 -20.708 1.00 53.84 240 SER A N 1
ATOM 1795 C CA . SER A 1 240 ? 3.743 19.660 -20.226 1.00 53.84 240 SER A CA 1
ATOM 1796 C C . SER A 1 240 ? 3.329 19.774 -18.757 1.00 53.84 240 SER A C 1
ATOM 1798 O O . SER A 1 240 ? 3.616 20.786 -18.121 1.00 53.84 240 SER A O 1
ATOM 1800 N N . GLU A 1 241 ? 2.713 18.734 -18.197 1.00 62.78 241 GLU A N 1
ATOM 1801 C CA . GLU A 1 241 ? 2.327 18.672 -16.791 1.00 62.78 241 GLU A CA 1
ATOM 1802 C C . GLU A 1 241 ? 3.331 17.828 -16.011 1.00 62.78 241 GLU A C 1
ATOM 1804 O O . GLU A 1 241 ? 3.246 16.602 -15.948 1.00 62.78 241 GLU A O 1
ATOM 1809 N N . ARG A 1 242 ? 4.305 18.504 -15.394 1.00 68.62 242 ARG A N 1
ATOM 1810 C CA . ARG A 1 242 ? 5.230 17.879 -14.441 1.00 68.62 242 ARG A CA 1
ATOM 1811 C C . ARG A 1 242 ? 4.464 17.481 -13.183 1.00 68.62 242 ARG A C 1
ATOM 1813 O O . ARG A 1 242 ? 4.471 18.204 -12.190 1.00 68.62 242 ARG A O 1
ATOM 1820 N N . SER A 1 243 ? 3.797 16.336 -13.233 1.00 82.12 243 SER A N 1
ATOM 1821 C CA . SER A 1 243 ? 3.125 15.753 -12.081 1.00 82.12 243 SER A CA 1
ATOM 1822 C C . SER A 1 243 ? 4.022 14.690 -11.433 1.00 82.12 243 SER A C 1
ATOM 1824 O O . SER A 1 243 ? 4.667 13.901 -12.134 1.00 82.12 243 SER A O 1
ATOM 1826 N N . PRO A 1 244 ? 4.069 14.613 -10.090 1.00 86.94 244 PRO A N 1
ATOM 1827 C CA . PRO A 1 244 ? 4.710 13.494 -9.401 1.00 86.94 244 PRO A CA 1
ATOM 1828 C C . PRO A 1 244 ? 4.178 12.133 -9.878 1.00 86.94 244 PRO A C 1
ATOM 1830 O O . PRO A 1 244 ? 4.955 11.196 -10.045 1.00 86.94 244 PRO A O 1
ATOM 1833 N N . ARG A 1 245 ? 2.876 12.049 -10.198 1.00 87.94 245 ARG A N 1
ATOM 1834 C CA . ARG A 1 245 ? 2.226 10.845 -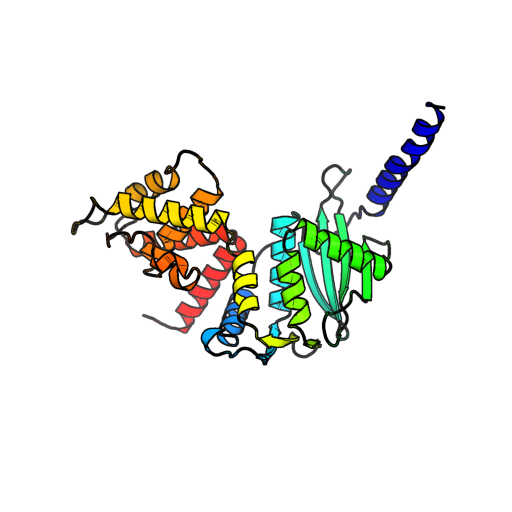10.743 1.00 87.94 245 ARG A CA 1
ATOM 1835 C C . ARG A 1 245 ? 2.850 10.388 -12.063 1.00 87.94 245 ARG A C 1
ATOM 1837 O O . ARG A 1 245 ? 3.198 9.217 -12.195 1.00 87.94 245 ARG A O 1
ATOM 1844 N N . TYR A 1 246 ? 3.075 11.305 -13.005 1.00 91.50 246 TYR A N 1
ATOM 1845 C CA . TYR A 1 246 ? 3.766 10.973 -14.249 1.00 91.50 246 TYR A CA 1
ATOM 1846 C C . TYR A 1 246 ? 5.212 10.522 -13.992 1.00 91.50 246 TYR A C 1
ATOM 1848 O O . TYR A 1 246 ? 5.664 9.529 -14.559 1.00 91.50 246 TYR A O 1
ATOM 1856 N N . GLY A 1 247 ? 5.930 11.188 -13.079 1.00 92.44 247 GLY A N 1
ATOM 1857 C CA . GLY A 1 247 ? 7.274 10.767 -12.668 1.00 92.44 247 GLY A CA 1
ATOM 1858 C C . GLY A 1 247 ? 7.308 9.331 -12.130 1.00 92.44 247 GLY A C 1
ATOM 1859 O O . GLY A 1 247 ? 8.184 8.548 -12.503 1.00 92.44 247 GLY A O 1
ATOM 1860 N N . HIS A 1 248 ? 6.322 8.949 -11.315 1.00 91.94 248 HIS A N 1
ATOM 1861 C CA . HIS A 1 248 ? 6.174 7.578 -10.823 1.00 91.94 248 HIS A CA 1
ATOM 1862 C C . HIS A 1 248 ? 5.918 6.595 -11.974 1.00 91.94 248 HIS A C 1
ATOM 1864 O O . HIS A 1 248 ? 6.562 5.543 -12.045 1.00 91.94 248 HIS A O 1
ATOM 1870 N N . ALA A 1 249 ? 5.026 6.937 -12.906 1.00 93.31 249 ALA A N 1
ATOM 1871 C CA . ALA A 1 249 ? 4.739 6.121 -14.083 1.00 93.31 249 ALA A CA 1
ATOM 1872 C C . ALA A 1 249 ? 5.981 5.920 -14.973 1.00 93.31 249 ALA A C 1
ATOM 1874 O O . ALA A 1 249 ? 6.287 4.794 -15.368 1.00 93.31 249 ALA A O 1
ATOM 1875 N N . ALA A 1 25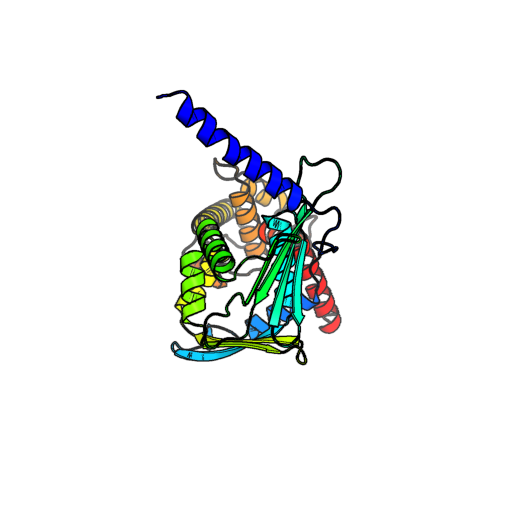0 ? 6.750 6.983 -15.215 1.00 94.88 250 ALA A N 1
ATOM 1876 C CA . ALA A 1 250 ? 8.009 6.949 -15.956 1.00 94.88 250 ALA A CA 1
ATOM 1877 C C . ALA A 1 250 ? 9.050 6.016 -15.324 1.00 94.88 250 ALA A C 1
ATOM 1879 O O . ALA A 1 250 ? 9.676 5.222 -16.033 1.00 94.88 250 ALA A O 1
ATOM 1880 N N . LEU A 1 251 ? 9.215 6.068 -13.999 1.00 95.44 251 LEU A N 1
ATOM 1881 C CA . LEU A 1 251 ? 10.113 5.161 -13.282 1.00 95.44 251 LEU A CA 1
ATOM 1882 C C . LEU A 1 251 ? 9.652 3.704 -13.398 1.00 95.44 251 LEU A C 1
ATOM 1884 O O . LEU A 1 251 ? 10.479 2.831 -13.657 1.00 95.44 251 LEU A O 1
ATOM 1888 N N . LEU A 1 252 ? 8.347 3.436 -13.274 1.00 94.62 252 LEU A N 1
ATOM 1889 C CA . LEU A 1 252 ? 7.801 2.080 -13.388 1.00 94.62 252 LEU A CA 1
ATOM 1890 C C . LEU A 1 252 ? 7.963 1.503 -14.800 1.00 94.62 252 LEU A C 1
ATOM 1892 O O . LEU A 1 252 ? 8.408 0.365 -14.953 1.00 94.62 252 LEU A O 1
ATOM 1896 N N . VAL A 1 253 ? 7.668 2.295 -15.832 1.00 95.56 253 VAL A N 1
ATOM 1897 C CA . VAL A 1 253 ? 7.884 1.931 -17.240 1.00 95.56 253 VAL A CA 1
ATOM 1898 C C . VAL A 1 253 ? 9.359 1.619 -17.504 1.00 95.56 253 VAL A C 1
ATOM 1900 O O . VAL A 1 253 ? 9.680 0.590 -18.104 1.00 95.56 253 VAL A O 1
ATOM 1903 N N . LEU A 1 254 ? 10.273 2.461 -17.014 1.00 96.44 254 LEU A N 1
ATOM 1904 C CA . LEU A 1 254 ? 11.712 2.258 -17.175 1.00 96.44 254 LEU A CA 1
ATOM 1905 C C . LEU A 1 254 ? 12.206 1.005 -16.434 1.00 96.44 254 LEU A C 1
ATOM 1907 O O . LEU A 1 254 ? 13.004 0.241 -16.981 1.00 96.44 254 LEU A O 1
ATOM 1911 N N . ALA A 1 255 ? 11.708 0.762 -15.221 1.00 95.88 255 ALA A N 1
ATOM 1912 C CA . ALA A 1 255 ? 12.017 -0.431 -14.440 1.00 95.88 255 ALA A CA 1
ATOM 1913 C C . ALA A 1 255 ? 11.527 -1.713 -15.129 1.00 95.88 255 ALA A C 1
ATOM 1915 O O . ALA A 1 255 ? 12.280 -2.688 -15.215 1.00 95.88 255 ALA A O 1
ATOM 1916 N N . ALA A 1 256 ? 10.302 -1.709 -15.665 1.00 95.00 256 ALA A N 1
ATOM 1917 C CA . ALA A 1 256 ? 9.741 -2.824 -16.424 1.00 95.00 256 ALA A CA 1
ATOM 1918 C C . ALA A 1 256 ? 10.568 -3.105 -17.689 1.00 95.00 256 ALA A C 1
ATOM 1920 O O . ALA A 1 256 ? 10.962 -4.248 -17.939 1.00 95.00 256 ALA A O 1
ATOM 1921 N N . TYR A 1 257 ? 10.925 -2.049 -18.427 1.00 95.31 257 TYR A N 1
ATOM 1922 C CA . TYR A 1 257 ? 11.767 -2.125 -19.618 1.00 95.31 257 TYR A CA 1
ATOM 1923 C C . TYR A 1 257 ? 13.146 -2.751 -19.328 1.00 95.31 257 TYR A C 1
ATOM 1925 O O . TYR A 1 257 ? 13.529 -3.721 -19.993 1.00 95.31 257 TYR A O 1
ATOM 1933 N N . LEU A 1 258 ? 13.860 -2.262 -18.303 1.00 95.12 258 LEU A N 1
ATOM 1934 C CA . LEU A 1 258 ? 15.181 -2.775 -17.899 1.00 95.12 258 LEU A CA 1
ATOM 1935 C C . LEU A 1 258 ? 15.122 -4.161 -17.259 1.00 95.12 258 LEU A C 1
ATOM 1937 O O . LEU A 1 258 ? 16.061 -4.943 -17.369 1.00 95.12 258 LEU A O 1
ATOM 1941 N N . SER A 1 259 ? 14.012 -4.509 -16.624 1.00 92.38 259 SER A N 1
ATOM 1942 C CA . SER A 1 259 ? 13.829 -5.854 -16.079 1.00 92.38 259 SER A CA 1
ATOM 1943 C C . SER A 1 259 ? 13.338 -6.848 -17.128 1.00 92.38 259 SER A C 1
ATOM 1945 O O . SER A 1 259 ? 13.164 -8.020 -16.814 1.00 92.38 259 SER A O 1
ATOM 1947 N N . GLY A 1 260 ? 13.053 -6.399 -18.355 1.00 90.75 260 GLY A N 1
ATOM 1948 C CA . GLY A 1 260 ? 12.466 -7.229 -19.405 1.00 90.75 260 GLY A CA 1
ATOM 1949 C C . GLY A 1 260 ? 11.050 -7.722 -19.101 1.00 90.75 260 GLY A C 1
ATOM 1950 O O . GLY A 1 260 ? 10.554 -8.588 -19.819 1.00 90.75 260 GLY A O 1
ATOM 1951 N N . HIS A 1 261 ? 10.396 -7.167 -18.081 1.00 89.19 261 HIS A N 1
ATOM 1952 C CA . HIS A 1 261 ? 9.044 -7.532 -17.687 1.00 89.19 261 HIS A CA 1
ATOM 1953 C C . HIS A 1 261 ? 8.033 -6.713 -18.486 1.00 89.19 261 HIS A C 1
ATOM 1955 O O . HIS A 1 261 ? 8.181 -5.506 -18.666 1.00 89.19 261 HIS A O 1
ATOM 1961 N N . SER A 1 262 ? 6.976 -7.367 -18.960 1.00 88.06 262 SER A N 1
ATOM 1962 C CA . SER A 1 262 ? 5.877 -6.658 -19.610 1.00 88.06 262 SER A CA 1
ATOM 1963 C C . SER A 1 262 ? 4.892 -6.138 -18.570 1.00 88.06 262 SER A C 1
ATOM 1965 O O . SER A 1 262 ? 4.409 -6.921 -17.748 1.00 88.06 262 SER A O 1
ATOM 1967 N N . LEU A 1 263 ? 4.521 -4.858 -18.673 1.00 89.44 263 LEU A N 1
ATOM 1968 C CA . LEU A 1 263 ? 3.408 -4.278 -17.912 1.00 89.44 263 LEU A CA 1
ATOM 1969 C C . LEU A 1 263 ? 2.079 -5.001 -18.195 1.00 89.44 263 LEU A C 1
ATOM 1971 O O . LEU A 1 263 ? 1.197 -4.994 -17.345 1.00 89.44 263 LEU A O 1
ATOM 1975 N N . ALA A 1 264 ? 1.978 -5.728 -19.316 1.00 88.81 264 ALA A N 1
ATOM 1976 C CA . ALA A 1 264 ? 0.814 -6.530 -19.693 1.00 88.81 264 ALA A CA 1
ATOM 1977 C C . ALA A 1 264 ? 0.440 -7.648 -18.706 1.00 88.81 264 ALA A C 1
ATOM 1979 O O . ALA A 1 264 ? -0.654 -8.204 -18.809 1.00 88.81 264 ALA A O 1
ATOM 1980 N N . HIS A 1 265 ? 1.340 -8.018 -17.789 1.00 83.38 265 HIS A N 1
ATOM 1981 C CA . HIS A 1 265 ? 1.031 -8.977 -16.726 1.00 83.38 265 HIS A CA 1
ATOM 1982 C C . HIS A 1 265 ? 0.131 -8.376 -15.641 1.00 83.38 265 HIS A C 1
ATOM 1984 O O . HIS A 1 265 ? -0.631 -9.111 -15.021 1.00 83.38 265 HIS A O 1
ATOM 1990 N N . ALA A 1 266 ? 0.223 -7.062 -15.425 1.00 79.81 266 ALA A N 1
ATOM 1991 C CA . ALA A 1 266 ? -0.592 -6.331 -14.460 1.00 79.81 266 ALA A CA 1
ATOM 1992 C C . ALA A 1 266 ? -1.729 -5.552 -15.141 1.00 79.81 266 ALA A C 1
ATOM 1994 O O . ALA A 1 266 ? -2.834 -5.515 -14.612 1.00 79.81 266 ALA A O 1
ATOM 1995 N N . LEU A 1 267 ? -1.465 -4.985 -16.324 1.00 86.75 267 LEU A N 1
ATOM 1996 C CA . LEU A 1 267 ? -2.376 -4.138 -17.099 1.00 86.75 267 LEU A CA 1
ATOM 1997 C C . LEU A 1 267 ? -2.552 -4.716 -18.510 1.00 86.75 267 LEU A C 1
ATOM 1999 O O . LEU A 1 267 ? -1.718 -4.446 -19.379 1.00 86.75 267 LEU A O 1
ATOM 2003 N N . PRO A 1 268 ? -3.577 -5.545 -18.770 1.00 86.00 268 PRO A N 1
ATOM 2004 C CA . PRO A 1 268 ? -3.779 -6.193 -20.068 1.00 86.00 268 PRO A CA 1
ATOM 2005 C C . PRO A 1 268 ? -3.765 -5.232 -21.270 1.00 86.00 268 PRO A C 1
ATOM 2007 O O . PRO A 1 268 ? -3.281 -5.597 -22.344 1.00 86.00 268 PRO A O 1
ATOM 2010 N N . GLU A 1 269 ? -4.221 -3.994 -21.085 1.00 88.62 269 GLU A N 1
ATOM 2011 C CA . GLU A 1 269 ? -4.237 -2.915 -22.076 1.00 88.62 269 GLU A CA 1
ATOM 2012 C C . GLU A 1 269 ? -2.832 -2.539 -22.548 1.00 88.62 269 GLU A C 1
ATOM 2014 O O . GLU A 1 269 ? -2.662 -2.102 -23.684 1.00 88.62 269 GLU A O 1
ATOM 2019 N N . ALA A 1 270 ? -1.801 -2.765 -21.728 1.00 92.06 270 ALA A N 1
ATOM 2020 C CA . ALA A 1 270 ? -0.416 -2.484 -22.091 1.00 92.06 270 ALA A CA 1
ATOM 2021 C C . ALA A 1 270 ? 0.087 -3.315 -23.282 1.00 92.06 270 ALA A C 1
ATOM 2023 O O . ALA A 1 270 ? 1.118 -2.994 -23.876 1.00 92.06 270 ALA A O 1
ATOM 2024 N N . ARG A 1 271 ? -0.646 -4.365 -23.682 1.00 92.25 271 ARG A N 1
ATOM 2025 C CA . ARG A 1 271 ? -0.340 -5.155 -24.884 1.00 92.25 271 ARG A CA 1
ATOM 2026 C C . ARG A 1 271 ? -0.417 -4.339 -26.172 1.00 92.25 271 ARG A C 1
ATOM 2028 O O . ARG A 1 271 ? 0.341 -4.652 -27.092 1.00 92.25 271 ARG A O 1
ATOM 2035 N N . SER A 1 272 ? -1.308 -3.345 -26.235 1.00 93.81 272 SER A N 1
ATOM 2036 C CA . SER A 1 272 ? -1.521 -2.494 -27.414 1.00 93.81 272 SER A CA 1
ATOM 2037 C C . SER A 1 272 ? -0.654 -1.232 -27.422 1.00 93.81 272 SER A C 1
ATOM 2039 O O . SER A 1 272 ? -0.681 -0.481 -28.395 1.00 93.81 272 SER A O 1
ATOM 2041 N N . TRP A 1 273 ? 0.117 -0.976 -26.362 1.00 94.75 273 TRP A N 1
ATOM 2042 C CA . TRP A 1 273 ? 0.923 0.240 -26.253 1.00 94.75 273 TRP A CA 1
ATOM 2043 C C . TRP A 1 273 ? 2.177 0.188 -27.140 1.00 94.75 273 TRP A C 1
ATOM 2045 O O . TRP A 1 273 ? 2.672 -0.902 -27.456 1.00 94.75 273 TRP A O 1
ATOM 2055 N N . PRO A 1 274 ? 2.751 1.356 -27.498 1.00 92.50 274 PRO A N 1
ATOM 2056 C CA . PRO A 1 274 ? 4.014 1.424 -28.222 1.00 92.50 274 PRO A CA 1
ATOM 2057 C C . PRO A 1 274 ? 5.121 0.648 -27.503 1.00 92.50 274 PRO A C 1
ATOM 2059 O O . PRO A 1 274 ? 5.353 0.810 -26.302 1.00 92.50 274 PRO A O 1
ATOM 2062 N N . ARG A 1 275 ? 5.832 -0.212 -28.233 1.00 89.94 275 ARG A N 1
ATOM 2063 C CA . ARG A 1 275 ? 6.943 -0.988 -27.672 1.00 89.94 275 ARG A CA 1
ATOM 2064 C C . ARG A 1 275 ? 8.251 -0.262 -27.915 1.00 89.94 275 ARG A C 1
ATOM 2066 O O . ARG A 1 275 ? 8.614 0.003 -29.056 1.00 89.94 275 ARG A O 1
ATOM 2073 N N . ALA A 1 276 ? 8.977 0.008 -26.838 1.00 90.44 276 ALA A N 1
ATOM 2074 C CA . ALA A 1 276 ? 10.307 0.572 -26.949 1.00 90.44 276 ALA A CA 1
ATOM 2075 C C . ALA A 1 276 ? 11.290 -0.453 -27.536 1.00 90.44 276 ALA A C 1
ATOM 2077 O O . ALA A 1 276 ? 11.278 -1.632 -27.163 1.00 90.44 276 ALA A O 1
ATOM 2078 N N . ARG A 1 277 ? 12.151 0.001 -28.453 1.00 89.31 277 ARG A N 1
ATOM 2079 C CA . ARG A 1 277 ? 13.227 -0.824 -29.013 1.00 89.31 277 ARG A CA 1
ATOM 2080 C C . ARG A 1 277 ? 14.198 -1.248 -27.913 1.00 89.31 277 ARG A C 1
ATOM 2082 O O . ARG A 1 277 ? 14.449 -0.498 -26.973 1.00 89.31 277 ARG A O 1
ATOM 2089 N N . ARG A 1 278 ? 14.773 -2.447 -28.045 1.00 90.19 278 ARG A N 1
ATOM 2090 C CA . ARG A 1 278 ? 15.781 -2.963 -27.110 1.00 90.19 278 ARG A CA 1
ATOM 2091 C C . ARG A 1 278 ? 17.115 -2.243 -27.324 1.00 90.19 278 ARG A C 1
ATOM 2093 O O . ARG A 1 278 ? 17.846 -2.526 -28.262 1.00 90.19 278 ARG A O 1
ATOM 2100 N N . VAL A 1 279 ? 17.415 -1.334 -26.411 1.00 91.69 279 VAL A N 1
ATOM 2101 C CA . VAL A 1 279 ? 18.669 -0.595 -26.248 1.00 91.69 279 VAL A CA 1
ATOM 2102 C C . VAL A 1 279 ? 19.265 -0.922 -24.878 1.00 91.69 279 VAL A C 1
ATOM 2104 O O . VAL A 1 279 ? 18.563 -0.885 -23.861 1.00 91.69 279 VAL A O 1
ATOM 2107 N N . ARG A 1 280 ? 20.567 -1.224 -24.836 1.00 92.31 280 ARG A N 1
ATOM 2108 C CA . ARG A 1 280 ? 21.297 -1.492 -23.590 1.00 92.31 280 ARG A CA 1
ATOM 2109 C C . ARG A 1 280 ? 21.551 -0.178 -22.850 1.00 92.31 280 ARG A C 1
ATOM 2111 O O . ARG A 1 280 ? 22.462 0.564 -23.212 1.00 92.31 280 ARG A O 1
ATOM 2118 N N . LEU A 1 281 ? 20.762 0.100 -21.811 1.00 94.81 281 LEU A N 1
ATOM 2119 C CA . LEU A 1 281 ? 20.991 1.262 -20.948 1.00 94.81 281 LEU A CA 1
ATOM 2120 C C . LEU A 1 281 ? 21.960 0.904 -19.820 1.00 94.81 281 LEU A C 1
ATOM 2122 O O . LEU A 1 281 ? 21.863 -0.175 -19.240 1.00 94.81 281 LEU A O 1
ATOM 2126 N N . VAL A 1 282 ? 22.892 1.801 -19.509 1.00 96.12 282 VAL A N 1
ATOM 2127 C CA . VAL A 1 282 ? 23.932 1.563 -18.499 1.00 96.12 282 VAL A CA 1
ATOM 2128 C C . VAL A 1 282 ? 24.064 2.725 -17.522 1.00 96.12 282 VAL A C 1
ATOM 2130 O O . VAL A 1 282 ? 23.921 3.888 -17.893 1.00 96.12 282 VAL A O 1
ATOM 2133 N N . LEU A 1 283 ? 24.384 2.416 -16.269 1.00 96.44 283 LEU A N 1
ATOM 2134 C CA . LEU A 1 283 ? 24.735 3.377 -15.228 1.00 96.44 283 LEU A CA 1
ATOM 2135 C C . LEU A 1 283 ? 26.183 3.097 -14.829 1.00 96.44 283 LEU A C 1
ATOM 2137 O O . LEU A 1 283 ? 26.507 1.966 -14.483 1.00 96.44 283 LEU A O 1
ATOM 2141 N N . HIS A 1 284 ? 27.068 4.088 -14.970 1.00 92.69 284 HIS A N 1
ATOM 2142 C CA . HIS A 1 284 ? 28.521 3.902 -14.818 1.00 92.69 284 HIS A CA 1
ATOM 2143 C C . HIS A 1 284 ? 29.067 2.685 -15.601 1.00 92.69 284 HIS A C 1
ATOM 2145 O O . HIS A 1 284 ? 29.858 1.899 -15.096 1.00 92.69 284 HIS A O 1
ATOM 2151 N N . GLY A 1 285 ? 28.595 2.498 -16.842 1.00 91.56 285 GLY A N 1
ATOM 2152 C CA . GLY A 1 285 ? 29.018 1.401 -17.727 1.00 91.56 285 GLY A CA 1
ATOM 2153 C C . GLY A 1 285 ? 28.354 0.042 -17.457 1.00 91.56 285 GLY A C 1
ATOM 2154 O O . GLY A 1 285 ? 28.509 -0.885 -18.253 1.00 91.56 285 GLY A O 1
ATOM 2155 N N . ARG A 1 286 ? 27.554 -0.077 -16.393 1.00 95.69 286 ARG A N 1
ATOM 2156 C CA . ARG A 1 286 ? 26.934 -1.329 -15.950 1.00 95.69 286 ARG A CA 1
ATOM 2157 C C . ARG A 1 286 ? 25.429 -1.372 -16.210 1.00 95.69 286 ARG A C 1
ATOM 2159 O O . ARG A 1 286 ? 24.701 -0.438 -15.878 1.00 95.69 286 ARG A O 1
ATOM 2166 N N . TYR A 1 287 ? 24.961 -2.464 -16.819 1.00 93.38 287 TYR A N 1
ATOM 2167 C CA . TYR A 1 287 ? 23.533 -2.679 -17.097 1.00 93.38 287 TYR A CA 1
ATOM 2168 C C . TYR A 1 287 ? 22.765 -3.033 -15.824 1.00 93.38 287 TYR A C 1
ATOM 2170 O O . TYR A 1 287 ? 21.703 -2.482 -15.553 1.00 93.38 287 TYR A O 1
ATOM 2178 N N . ASP A 1 288 ? 23.339 -3.918 -15.017 1.00 93.81 288 ASP A N 1
ATOM 2179 C CA . ASP A 1 288 ? 22.773 -4.358 -13.751 1.00 93.81 288 ASP A CA 1
ATOM 2180 C C . ASP A 1 288 ? 22.623 -3.183 -12.776 1.00 93.81 288 ASP A C 1
ATOM 2182 O O . ASP A 1 288 ? 21.560 -3.015 -12.188 1.00 93.81 288 ASP A O 1
ATOM 2186 N N . SER A 1 289 ? 23.601 -2.275 -12.697 1.00 95.19 289 SER A N 1
ATOM 2187 C CA . SER A 1 289 ? 23.460 -1.052 -11.893 1.00 95.19 289 SER A CA 1
ATOM 2188 C C . SER A 1 289 ? 22.300 -0.165 -12.366 1.00 95.19 289 SER A C 1
ATOM 2190 O O . SER A 1 289 ? 21.563 0.364 -11.537 1.00 95.19 289 SER A O 1
ATOM 2192 N N . ALA A 1 290 ? 22.090 -0.031 -13.682 1.00 95.62 290 ALA A N 1
ATOM 2193 C CA . ALA A 1 290 ? 20.948 0.712 -14.221 1.00 95.62 290 ALA A CA 1
ATOM 2194 C C . ALA A 1 290 ? 19.612 0.039 -13.878 1.00 95.62 290 ALA A C 1
ATOM 2196 O O . ALA A 1 290 ? 18.666 0.717 -13.475 1.00 95.62 290 ALA A O 1
ATOM 2197 N N . GLN A 1 291 ? 19.542 -1.286 -14.014 1.00 95.12 291 GLN A N 1
ATOM 2198 C CA . GLN A 1 291 ? 18.359 -2.070 -13.678 1.00 95.12 291 GLN A CA 1
ATOM 2199 C C . GLN A 1 291 ? 18.023 -1.962 -12.186 1.00 95.12 291 GLN A C 1
ATOM 2201 O O . GLN A 1 291 ? 16.885 -1.651 -11.844 1.00 95.12 291 GLN A O 1
ATOM 2206 N N . HIS A 1 292 ? 19.005 -2.171 -11.305 1.00 92.94 292 HIS A N 1
ATOM 2207 C CA . HIS A 1 292 ? 18.834 -2.066 -9.856 1.00 92.94 292 HIS A CA 1
ATOM 2208 C C . HIS A 1 292 ? 18.363 -0.671 -9.447 1.00 92.94 292 HIS A C 1
ATOM 2210 O O . HIS A 1 292 ? 17.382 -0.550 -8.718 1.00 92.94 292 HIS A O 1
ATOM 2216 N N . PHE A 1 293 ? 19.003 0.378 -9.971 1.00 94.81 293 PHE A N 1
ATOM 2217 C CA . PHE A 1 293 ? 18.581 1.751 -9.721 1.00 94.81 293 PHE A CA 1
ATOM 2218 C C . PHE A 1 293 ? 17.121 1.983 -10.137 1.00 94.81 293 PHE A C 1
ATOM 2220 O O . PHE A 1 293 ? 16.331 2.476 -9.336 1.00 94.81 293 PHE A O 1
ATOM 2227 N N . ALA A 1 294 ? 16.745 1.607 -11.365 1.00 95.25 294 ALA A N 1
ATOM 2228 C CA . ALA A 1 294 ? 15.401 1.863 -11.878 1.00 95.25 294 ALA A CA 1
ATOM 2229 C C . ALA A 1 294 ? 14.324 1.101 -11.094 1.00 95.25 294 ALA A C 1
ATOM 2231 O O . ALA A 1 294 ? 13.285 1.676 -10.779 1.00 95.25 294 ALA A O 1
ATOM 2232 N N . VAL A 1 295 ? 14.577 -0.165 -10.743 1.00 92.31 295 VAL A N 1
ATOM 2233 C CA . VAL A 1 295 ? 13.648 -0.975 -9.942 1.00 92.31 295 VAL A CA 1
ATOM 2234 C C . VAL A 1 295 ? 13.474 -0.386 -8.543 1.00 92.31 295 VAL A C 1
ATOM 2236 O O . VAL A 1 295 ? 12.338 -0.188 -8.118 1.00 92.31 295 VAL A O 1
ATOM 2239 N N . SER A 1 296 ? 14.562 -0.043 -7.847 1.00 90.50 296 SER A N 1
ATOM 2240 C CA . SER A 1 296 ? 14.480 0.562 -6.512 1.00 90.50 296 SER A CA 1
ATOM 2241 C C . SER A 1 296 ? 13.782 1.922 -6.540 1.00 90.50 296 SER A C 1
ATOM 2243 O O . SER A 1 296 ? 12.921 2.184 -5.702 1.00 90.50 296 SER A O 1
ATOM 2245 N N . ALA A 1 297 ? 14.089 2.763 -7.533 1.00 93.00 297 ALA A N 1
ATOM 2246 C CA . ALA A 1 297 ? 13.445 4.063 -7.705 1.00 93.00 297 ALA A CA 1
ATOM 2247 C C . ALA A 1 297 ? 11.939 3.924 -7.980 1.00 93.00 297 ALA A C 1
ATOM 2249 O O . ALA A 1 297 ? 11.140 4.648 -7.389 1.00 93.00 297 ALA A O 1
ATOM 2250 N N . ALA A 1 298 ? 11.534 2.974 -8.829 1.00 93.31 298 ALA A N 1
ATOM 2251 C CA . ALA A 1 298 ? 10.124 2.704 -9.100 1.00 93.31 298 ALA A CA 1
ATOM 2252 C C . ALA A 1 298 ? 9.382 2.198 -7.855 1.00 93.31 298 ALA A C 1
ATOM 2254 O O . ALA A 1 298 ? 8.299 2.694 -7.550 1.00 93.31 298 ALA A O 1
ATOM 2255 N N . LEU A 1 299 ? 9.966 1.254 -7.108 1.00 90.19 299 LEU A N 1
ATOM 2256 C CA . LEU A 1 299 ? 9.366 0.740 -5.874 1.00 90.19 299 LEU A CA 1
ATOM 2257 C C . LEU A 1 299 ? 9.222 1.838 -4.815 1.00 90.19 299 LEU A C 1
ATOM 2259 O O . LEU A 1 299 ? 8.159 1.953 -4.212 1.00 90.19 299 LEU A O 1
ATOM 2263 N N . ALA A 1 300 ? 10.247 2.672 -4.627 1.00 89.62 300 ALA A N 1
ATOM 2264 C CA . ALA A 1 300 ? 10.198 3.780 -3.677 1.00 89.62 300 ALA A CA 1
ATOM 2265 C C . ALA A 1 300 ? 9.137 4.822 -4.068 1.00 89.62 300 ALA A C 1
ATOM 2267 O O . ALA A 1 300 ? 8.387 5.285 -3.212 1.00 89.62 300 ALA A O 1
ATOM 2268 N N . ALA A 1 301 ? 9.024 5.140 -5.360 1.00 89.56 301 ALA A N 1
ATOM 2269 C CA . ALA A 1 301 ? 8.031 6.078 -5.881 1.00 89.56 301 ALA A CA 1
ATOM 2270 C C . ALA A 1 301 ? 6.581 5.577 -5.713 1.00 89.56 301 ALA A C 1
ATOM 2272 O O . ALA A 1 301 ? 5.692 6.341 -5.340 1.00 89.56 301 ALA A O 1
ATOM 2273 N N . TRP A 1 302 ? 6.330 4.287 -5.959 1.00 83.94 302 TRP A N 1
ATOM 2274 C CA . TRP A 1 302 ? 4.978 3.714 -5.930 1.00 83.94 302 TRP A CA 1
ATOM 2275 C C . TRP A 1 302 ? 4.554 3.229 -4.542 1.00 83.94 302 TRP A C 1
ATOM 2277 O O . TRP A 1 302 ? 3.509 3.627 -4.015 1.00 83.94 302 TRP A O 1
ATOM 2287 N N . ALA A 1 303 ? 5.373 2.378 -3.931 1.00 80.94 303 ALA A N 1
ATOM 2288 C CA . ALA A 1 303 ? 5.063 1.699 -2.677 1.00 80.94 303 ALA A CA 1
ATOM 2289 C C . ALA A 1 303 ? 5.615 2.433 -1.439 1.00 80.94 303 ALA A C 1
ATOM 2291 O O . ALA A 1 303 ? 5.266 2.085 -0.313 1.00 80.94 303 ALA A O 1
ATOM 2292 N N . GLY A 1 304 ? 6.438 3.467 -1.632 1.00 80.88 304 GLY A N 1
ATOM 2293 C CA . GLY A 1 304 ? 7.160 4.145 -0.558 1.00 80.88 304 GLY A CA 1
ATOM 2294 C C . GLY A 1 304 ? 8.474 3.444 -0.202 1.00 80.88 304 GLY A C 1
ATOM 2295 O O . GLY A 1 304 ? 8.667 2.252 -0.453 1.00 80.88 304 GLY A O 1
ATOM 2296 N N . GLU A 1 305 ? 9.386 4.193 0.414 1.00 79.25 305 GLU A N 1
ATOM 2297 C CA . GLU A 1 305 ? 10.711 3.704 0.815 1.00 79.25 305 GLU A CA 1
ATOM 2298 C C . GLU A 1 305 ? 10.663 2.473 1.747 1.00 79.25 305 GLU A C 1
ATOM 2300 O O . GLU A 1 305 ? 11.389 1.515 1.468 1.00 79.25 305 GLU A O 1
ATOM 2305 N N . PRO A 1 306 ? 9.782 2.392 2.773 1.00 79.94 306 PRO A N 1
ATOM 2306 C CA . PRO A 1 306 ? 9.730 1.214 3.643 1.00 79.94 306 PRO A CA 1
ATOM 2307 C C . PRO A 1 306 ? 9.407 -0.083 2.892 1.00 79.94 306 PRO A C 1
ATOM 2309 O O . PRO A 1 306 ? 9.989 -1.128 3.184 1.00 79.94 306 PRO A O 1
ATOM 2312 N N . ALA A 1 307 ? 8.512 -0.023 1.900 1.00 81.12 307 ALA A N 1
ATOM 2313 C CA . ALA A 1 307 ? 8.158 -1.177 1.079 1.00 81.12 307 ALA A CA 1
ATOM 2314 C C . ALA A 1 307 ? 9.293 -1.549 0.120 1.00 81.12 307 ALA A C 1
ATOM 2316 O O . ALA A 1 307 ? 9.621 -2.727 -0.017 1.00 81.12 307 ALA A O 1
ATOM 2317 N N . ALA A 1 308 ? 9.927 -0.551 -0.505 1.00 83.69 308 ALA A N 1
ATOM 2318 C CA . ALA A 1 308 ? 11.074 -0.764 -1.380 1.00 83.69 308 ALA A CA 1
ATOM 2319 C C . ALA A 1 308 ? 12.238 -1.447 -0.641 1.00 83.69 308 ALA A C 1
ATOM 2321 O O . ALA A 1 308 ? 12.784 -2.432 -1.142 1.00 83.69 308 ALA A O 1
ATOM 2322 N N . ASN A 1 309 ? 12.562 -0.984 0.570 1.00 83.38 309 ASN A N 1
ATOM 2323 C CA . ASN A 1 309 ? 13.609 -1.571 1.403 1.00 83.38 309 ASN A CA 1
ATOM 2324 C C . ASN A 1 309 ? 13.276 -3.018 1.801 1.00 83.38 309 ASN A C 1
ATOM 2326 O O . ASN A 1 309 ? 14.101 -3.914 1.637 1.00 83.38 309 ASN A O 1
ATOM 2330 N N . ALA A 1 310 ? 12.043 -3.279 2.246 1.00 85.62 310 ALA A N 1
ATOM 2331 C CA . ALA A 1 310 ? 11.616 -4.625 2.627 1.00 85.62 310 ALA A CA 1
ATOM 2332 C C . ALA A 1 310 ? 11.668 -5.623 1.457 1.00 85.62 310 ALA A C 1
ATOM 2334 O O . ALA A 1 310 ? 12.081 -6.770 1.639 1.00 85.62 310 ALA A O 1
ATOM 2335 N N . ILE A 1 311 ? 11.284 -5.188 0.249 1.00 85.12 311 ILE A N 1
ATOM 2336 C CA . ILE A 1 311 ? 11.394 -5.993 -0.978 1.00 85.12 311 ILE A CA 1
ATOM 2337 C C . ILE A 1 311 ? 12.865 -6.254 -1.332 1.00 85.12 311 ILE A C 1
ATOM 2339 O O . ILE A 1 311 ? 13.199 -7.367 -1.744 1.00 85.12 311 ILE A O 1
ATOM 2343 N N . GLY A 1 312 ? 13.735 -5.253 -1.161 1.00 81.94 312 GLY A N 1
ATOM 2344 C CA . GLY A 1 312 ? 15.182 -5.388 -1.334 1.00 81.94 312 GLY A CA 1
ATOM 2345 C C . GLY A 1 312 ? 15.771 -6.462 -0.419 1.00 81.94 312 GLY A C 1
ATOM 2346 O O . GLY A 1 312 ? 16.368 -7.419 -0.908 1.00 81.94 312 GLY A O 1
ATOM 2347 N N . VAL A 1 313 ? 15.498 -6.376 0.885 1.00 85.56 313 VAL A N 1
ATOM 2348 C CA . VAL A 1 313 ? 15.966 -7.353 1.884 1.00 85.56 313 VAL A CA 1
ATOM 2349 C C . VAL A 1 313 ? 15.405 -8.755 1.618 1.00 85.56 313 VAL A C 1
ATOM 2351 O O . VAL A 1 313 ? 16.144 -9.735 1.684 1.00 85.56 313 VAL A O 1
ATOM 2354 N N . ASP A 1 314 ? 14.117 -8.892 1.274 1.00 87.50 314 ASP A N 1
ATOM 2355 C CA . ASP A 1 314 ? 13.545 -10.195 0.888 1.00 87.50 314 ASP A CA 1
ATOM 2356 C C . ASP A 1 314 ? 14.263 -10.798 -0.330 1.00 87.50 314 ASP A C 1
ATOM 2358 O O . ASP A 1 314 ? 14.484 -12.009 -0.385 1.00 87.50 314 ASP A O 1
ATOM 2362 N N . LYS A 1 315 ? 14.649 -9.970 -1.310 1.00 85.88 315 LYS A N 1
ATOM 2363 C CA . LYS A 1 315 ? 15.435 -10.430 -2.458 1.00 85.88 315 LYS A CA 1
ATOM 2364 C C . LYS A 1 315 ? 16.801 -10.945 -2.023 1.00 85.88 315 LYS A C 1
ATOM 2366 O O . LYS A 1 315 ? 17.128 -12.071 -2.375 1.00 85.88 315 LYS A O 1
ATOM 2371 N N . GLU A 1 316 ? 17.544 -10.179 -1.234 1.00 87.81 316 GLU A N 1
ATOM 2372 C CA . GLU A 1 316 ? 18.875 -10.577 -0.759 1.00 87.81 316 GLU A CA 1
ATOM 2373 C C . GLU A 1 316 ? 18.831 -11.879 0.048 1.00 87.81 316 GLU A C 1
ATOM 2375 O O . GLU A 1 316 ? 19.631 -12.783 -0.182 1.00 87.81 316 GLU A O 1
ATOM 2380 N N . LEU A 1 317 ? 17.839 -12.031 0.932 1.00 87.19 317 LEU A N 1
ATOM 2381 C CA . LEU A 1 317 ? 17.640 -13.261 1.702 1.00 87.19 317 LEU A CA 1
ATOM 2382 C C . LEU A 1 317 ? 17.321 -14.469 0.814 1.00 87.19 317 LEU A C 1
ATOM 2384 O O . LEU A 1 317 ? 17.743 -15.588 1.114 1.00 87.19 317 LEU A O 1
ATOM 2388 N N . ARG A 1 318 ? 16.558 -14.274 -0.266 1.00 86.75 318 ARG A N 1
ATOM 2389 C CA . ARG A 1 318 ? 16.274 -15.342 -1.232 1.00 86.75 318 ARG A CA 1
ATOM 2390 C C . ARG A 1 318 ? 17.493 -15.681 -2.075 1.00 86.75 318 ARG A C 1
ATOM 2392 O O . ARG A 1 318 ? 17.750 -16.865 -2.258 1.00 86.75 318 ARG A O 1
ATOM 2399 N N . ASP A 1 319 ? 18.239 -14.688 -2.541 1.00 84.62 319 ASP A N 1
ATOM 2400 C CA . ASP A 1 319 ? 19.444 -14.894 -3.346 1.00 84.62 319 ASP A CA 1
ATOM 2401 C C . ASP A 1 319 ? 20.520 -15.623 -2.510 1.00 84.62 319 ASP A C 1
ATOM 2403 O O . ASP A 1 319 ? 21.133 -16.576 -2.989 1.00 84.62 319 ASP A O 1
ATOM 2407 N N . ALA A 1 320 ? 20.641 -15.298 -1.216 1.00 82.50 320 ALA A N 1
ATOM 2408 C CA . ALA A 1 320 ? 21.515 -16.000 -0.270 1.00 82.50 320 ALA A CA 1
ATOM 2409 C C . ALA A 1 320 ? 21.117 -17.470 -0.025 1.00 82.50 320 ALA A C 1
ATOM 2411 O O . ALA A 1 320 ? 21.977 -18.311 0.224 1.00 82.50 320 ALA A O 1
ATOM 2412 N N . ARG A 1 321 ? 19.820 -17.802 -0.098 1.00 76.88 321 ARG A N 1
ATOM 2413 C CA . ARG A 1 321 ? 19.315 -19.187 0.028 1.00 76.88 321 ARG A CA 1
ATOM 2414 C C . ARG A 1 321 ? 19.321 -19.951 -1.298 1.00 76.88 321 ARG A C 1
ATOM 2416 O O . ARG A 1 321 ? 19.337 -21.177 -1.287 1.00 76.88 321 ARG A O 1
ATOM 2423 N N . GLY A 1 322 ? 19.247 -19.229 -2.414 1.00 60.53 322 GLY A N 1
ATOM 2424 C CA . GLY A 1 322 ? 19.159 -19.762 -3.771 1.00 60.53 322 GLY A CA 1
ATOM 2425 C C . GLY A 1 322 ? 20.501 -19.922 -4.480 1.00 60.53 322 GLY A C 1
ATOM 2426 O O . GLY A 1 322 ? 20.515 -20.552 -5.530 1.00 60.53 322 GLY A O 1
ATOM 2427 N N . GLY A 1 323 ? 21.591 -19.379 -3.921 1.00 44.62 323 GLY A N 1
ATOM 2428 C CA . GLY A 1 323 ? 22.976 -19.639 -4.314 1.00 44.62 323 GLY A CA 1
ATOM 2429 C C . GLY A 1 323 ? 23.204 -19.663 -5.823 1.00 44.62 323 GLY A C 1
ATOM 2430 O O . GLY A 1 323 ? 23.359 -20.734 -6.401 1.00 44.62 323 GLY A O 1
ATOM 2431 N N . SER A 1 324 ? 23.270 -18.502 -6.471 1.00 40.69 324 SER A N 1
ATOM 2432 C CA . SER A 1 324 ? 23.804 -18.427 -7.835 1.00 40.69 324 SER A CA 1
ATOM 2433 C C . SER A 1 324 ? 25.247 -17.919 -7.830 1.00 40.69 324 SER A C 1
ATOM 2435 O O . SER A 1 324 ? 25.499 -16.864 -8.401 1.00 40.69 324 SER A O 1
ATOM 2437 N N . GLY A 1 325 ? 26.162 -18.671 -7.204 1.00 35.22 325 GLY A N 1
ATOM 2438 C CA . GLY A 1 325 ? 27.617 -18.466 -7.322 1.00 35.22 325 GLY A CA 1
ATOM 2439 C C . GLY A 1 325 ? 28.190 -17.272 -6.569 1.00 35.22 325 GLY A C 1
ATOM 2440 O O . GLY A 1 325 ? 27.780 -16.128 -6.849 1.00 35.22 325 GLY A O 1
#

pLDDT: mean 87.42, std 10.94, range [35.22, 97.0]

Secondary structure (DSSP, 8-state):
-HHHHHHHHSHHHHHHHHHHHHHEESS-S----SPPPHHHHHHHHHHHHHT-GGG--TT-EEEEEEEHHHHHHHHHHHHHHHHSSEEEEEEETTEEEEEEEEE-TTSSSS-EEEEEEEEPPBSSSPPEEEEEETTEEEPHHHHHHHHHHHHHHTT-HHHHHHHHHHEEEEEEETTTTEEEEEEE--HHHHHHHHHHHS-HHHHHHHHHHHHHHHHHHHTT-SSSPEETHHHHHHHHT-SSS--HHHHHHHHHHHHHHHTT--GGGT-GGGGGSPPPP---EEBTTBHHHHHHHHHHHHHHHHH-HHHHHHHHHHHHHHHHHH---

Sequence (325 aa):
MRRWLLLGLLPLPLAFASLLLATAESQPLVSRSDSISSTSIADARRLLASNDPRRLRRGDERTALIPVGLIDTTINHFASRSLGGRGAFVVVEQRGEIRLSVPLPGFPGTRYLNVRAVIGEADGRPPITAASVAALPLPAWLAELVAAAVIRAAGVADQWQAAEQAIRRVDFDAGGGNVVVRYVWQPELLEQARSLAVTADDVDNLRAAQAALAGLLDHRAGTAPVPLAQVLLPLLRCCSERSPRYGHAALLVLAAYLSGHSLAHALPEARSWPRARRVRLVLHGRYDSAQHFAVSAALAAWAGEPAANAIGVDKELRDARGGSG

Foldseek 3Di:
DVVVVVVVPVVVVVVVVVVVVVLWAQDAPDDDDLFDALVLVVQVVVQCVVPPLVPDDFQDKDKGWRFLSNVQNVQQNCLCPPQVWGWGWAADPWKIKIWIWHWDPPDDHTITWIKIWIWHKDQFGTFGPWIDTRPRTDDRVVVVVVVQVVCVVVVLNVLVVVRRVFWGIWIRDNPVNTTMTIGGDDPVNLVSVLCVQAPPVLVVLLLQLQQLLQVQQVVVPDPDEAELCSRLVSSCVPDPDNDLSSNLSNLVSQLCLLVVHQPCVSPVVSVPGRHHDDHQYDHVNHSVVSNLVSQLVNCCSRVNNSRSVSVVVSVVVVCVVVDPD